Protein AF-A0A399NDK7-F1 (afdb_monomer_lite)

pLDDT: mean 74.33, std 24.22, range [32.69, 98.38]

Structure (mmCIF, N/CA/C/O backbone):
data_AF-A0A399NDK7-F1
#
_entry.id   AF-A0A399NDK7-F1
#
loop_
_atom_site.group_PDB
_atom_site.id
_atom_site.type_symbol
_atom_site.label_atom_id
_atom_site.label_alt_id
_atom_site.label_comp_id
_atom_site.label_asym_id
_atom_site.label_entity_id
_atom_site.label_seq_id
_atom_site.pdbx_PDB_ins_code
_atom_site.Cartn_x
_atom_site.Cartn_y
_atom_site.Cartn_z
_atom_site.occupancy
_atom_site.B_iso_or_equiv
_atom_site.auth_seq_id
_atom_site.auth_comp_id
_atom_site.auth_asym_id
_atom_site.auth_atom_id
_atom_site.pdbx_PDB_model_num
ATOM 1 N N . VAL A 1 1 ? 49.030 -14.502 28.021 1.00 44.12 1 VAL A N 1
ATOM 2 C CA . VAL A 1 1 ? 48.985 -13.127 28.558 1.00 44.12 1 VAL A CA 1
ATOM 3 C C . VAL A 1 1 ? 47.645 -12.593 28.114 1.00 44.12 1 VAL A C 1
ATOM 5 O O . VAL A 1 1 ? 47.416 -12.517 26.916 1.00 44.12 1 VAL A O 1
ATOM 8 N N . ASP A 1 2 ? 46.724 -12.491 29.061 1.00 47.41 2 ASP A N 1
ATOM 9 C CA . ASP A 1 2 ? 45.281 -12.378 28.855 1.00 47.41 2 ASP A CA 1
ATOM 10 C C . ASP A 1 2 ? 44.852 -11.043 29.474 1.00 47.41 2 ASP A C 1
ATOM 12 O O . ASP A 1 2 ? 44.684 -10.932 30.687 1.00 47.41 2 ASP A O 1
ATOM 16 N N . GLU A 1 3 ? 44.850 -9.988 28.657 1.00 53.12 3 GLU A N 1
ATOM 17 C CA . GLU A 1 3 ? 44.652 -8.599 29.102 1.00 53.12 3 GLU A CA 1
ATOM 18 C C . GLU A 1 3 ? 43.190 -8.127 28.967 1.00 53.12 3 GLU A C 1
ATOM 20 O O . GLU A 1 3 ? 42.879 -6.979 29.269 1.00 53.12 3 GLU A O 1
ATOM 25 N N . GLY A 1 4 ? 42.261 -9.006 28.566 1.00 46.03 4 GLY A N 1
ATOM 26 C CA . GLY A 1 4 ? 40.847 -8.653 28.367 1.00 46.03 4 GLY A CA 1
ATOM 27 C C . GLY A 1 4 ? 39.961 -8.768 29.614 1.00 46.03 4 GLY A C 1
ATOM 28 O O . GLY A 1 4 ? 38.922 -8.117 29.697 1.00 46.03 4 GLY A O 1
ATOM 29 N N . ALA A 1 5 ? 40.356 -9.566 30.612 1.00 49.75 5 ALA A N 1
ATOM 30 C CA . ALA A 1 5 ? 39.497 -9.891 31.757 1.00 49.75 5 ALA A CA 1
ATOM 31 C C . ALA A 1 5 ? 39.529 -8.856 32.904 1.00 49.75 5 ALA A C 1
ATOM 33 O O . ALA A 1 5 ? 38.689 -8.906 33.802 1.00 49.75 5 ALA A O 1
ATOM 34 N N . ALA A 1 6 ? 40.465 -7.901 32.888 1.00 51.88 6 ALA A N 1
ATOM 35 C CA . ALA A 1 6 ? 40.643 -6.941 33.982 1.00 51.88 6 ALA A CA 1
ATOM 36 C C . ALA A 1 6 ? 39.716 -5.709 33.902 1.00 51.88 6 ALA A C 1
ATOM 38 O O . ALA A 1 6 ? 39.490 -5.058 34.920 1.00 51.88 6 ALA A O 1
ATOM 39 N N . LEU A 1 7 ? 39.137 -5.402 32.733 1.00 48.31 7 LEU A N 1
ATOM 40 C CA . LEU A 1 7 ? 38.315 -4.195 32.540 1.00 48.31 7 LEU A CA 1
ATOM 41 C C . LEU A 1 7 ? 36.834 -4.362 32.929 1.00 48.31 7 LEU A C 1
ATOM 43 O O . LEU A 1 7 ? 36.144 -3.367 33.116 1.00 48.31 7 LEU A O 1
ATOM 47 N N . LEU A 1 8 ? 36.342 -5.589 33.134 1.00 50.22 8 LEU A N 1
ATOM 48 C CA . LEU A 1 8 ? 34.935 -5.844 33.499 1.00 50.22 8 LEU A CA 1
ATOM 49 C C . LEU A 1 8 ? 34.675 -5.911 35.017 1.00 50.22 8 LEU A C 1
ATOM 51 O O . LEU A 1 8 ? 33.529 -6.063 35.444 1.00 50.22 8 LEU A O 1
ATOM 55 N N . ALA A 1 9 ? 35.712 -5.793 35.853 1.00 52.41 9 ALA A N 1
ATOM 56 C CA . ALA A 1 9 ? 35.578 -5.861 37.311 1.00 52.41 9 ALA A CA 1
ATOM 57 C C . ALA A 1 9 ? 35.414 -4.486 37.992 1.00 52.41 9 ALA A C 1
ATOM 59 O O . ALA A 1 9 ? 35.037 -4.436 39.162 1.00 52.41 9 ALA A O 1
ATOM 60 N N . SER A 1 10 ? 35.658 -3.372 37.291 1.00 52.16 10 SER A N 1
ATOM 61 C CA . SER A 1 10 ? 35.678 -2.028 37.893 1.00 52.16 10 SER A CA 1
ATOM 62 C C . SER A 1 10 ? 34.360 -1.246 37.826 1.00 52.16 10 SER A C 1
ATOM 64 O O . SER A 1 10 ? 34.239 -0.241 38.519 1.00 52.16 10 SER A O 1
ATOM 66 N N . GLU A 1 11 ? 33.353 -1.689 37.067 1.00 51.34 11 GLU A N 1
ATOM 67 C CA . GLU A 1 11 ? 32.103 -0.918 36.879 1.00 51.34 11 GLU A CA 1
ATOM 68 C C . GLU A 1 11 ? 30.920 -1.358 37.762 1.00 51.34 11 GLU A C 1
ATOM 70 O O . GLU A 1 11 ? 29.868 -0.723 37.759 1.00 51.34 11 GLU A O 1
ATOM 75 N N . ARG A 1 12 ? 31.066 -2.411 38.578 1.00 50.38 12 ARG A N 1
ATOM 76 C CA . ARG A 1 12 ? 29.956 -2.932 39.401 1.00 50.38 12 ARG A CA 1
ATOM 77 C C . ARG A 1 12 ? 29.638 -2.235 40.738 1.00 50.38 12 ARG A C 1
ATOM 79 O O . ARG A 1 12 ? 28.510 -2.425 41.181 1.00 50.38 12 ARG A O 1
ATOM 86 N N . PRO A 1 13 ? 30.489 -1.422 41.399 1.00 51.28 13 PRO A N 1
ATOM 87 C CA . PRO A 1 13 ? 30.123 -0.904 42.723 1.00 51.28 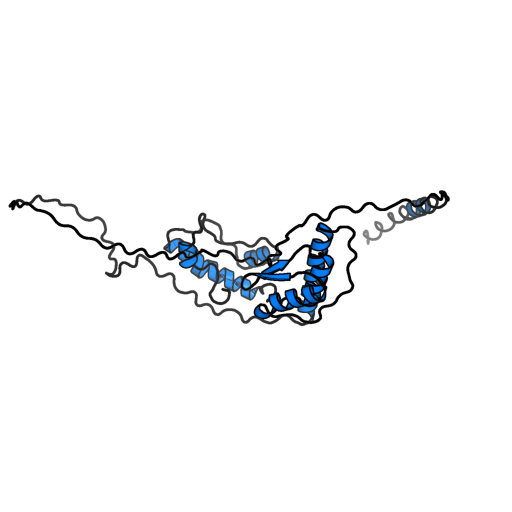13 PRO A CA 1
ATOM 88 C C . PRO A 1 13 ? 29.288 0.393 42.709 1.00 51.28 13 PRO A C 1
ATOM 90 O O . PRO A 1 13 ? 28.832 0.819 43.767 1.00 51.28 13 PRO A O 1
ATOM 93 N N . ALA A 1 14 ? 29.051 1.030 41.554 1.00 50.88 14 ALA A N 1
ATOM 94 C CA . ALA A 1 14 ? 28.327 2.310 41.491 1.00 50.88 14 ALA A CA 1
ATOM 95 C C . ALA A 1 14 ? 26.793 2.178 41.362 1.00 50.88 14 ALA A C 1
ATOM 97 O O . ALA A 1 14 ? 26.067 3.107 41.715 1.00 50.88 14 ALA A O 1
ATOM 98 N N . ALA A 1 15 ? 26.280 1.035 40.894 1.00 51.59 15 ALA A N 1
ATOM 99 C CA . ALA A 1 15 ? 24.845 0.851 40.646 1.00 51.59 15 ALA A CA 1
ATOM 100 C C . ALA A 1 15 ? 24.030 0.544 41.921 1.00 51.59 15 ALA A C 1
ATOM 102 O O . ALA A 1 15 ? 22.859 0.917 42.012 1.00 51.59 15 ALA A O 1
ATOM 103 N N . ASP A 1 16 ? 24.647 -0.068 42.936 1.00 49.94 16 ASP A N 1
ATOM 104 C CA . ASP A 1 16 ? 23.940 -0.477 44.158 1.00 49.94 16 ASP A CA 1
ATOM 105 C C . ASP A 1 16 ? 23.712 0.684 45.145 1.00 49.94 16 ASP A C 1
ATOM 107 O O . ASP A 1 16 ? 22.723 0.691 45.881 1.00 49.94 16 ASP A O 1
ATOM 111 N N . ALA A 1 17 ? 24.546 1.731 45.108 1.00 53.19 17 ALA A N 1
ATOM 112 C CA . ALA A 1 17 ? 24.371 2.918 45.952 1.00 53.19 17 ALA A CA 1
ATOM 113 C C . ALA A 1 17 ? 23.196 3.812 45.500 1.00 53.19 17 ALA A C 1
ATOM 115 O O . ALA A 1 17 ? 22.539 4.438 46.332 1.00 53.19 17 ALA A O 1
ATOM 116 N N . ALA A 1 18 ? 22.879 3.839 44.200 1.00 49.59 18 ALA A N 1
ATOM 117 C CA . ALA A 1 18 ? 21.768 4.629 43.664 1.00 49.59 18 ALA A CA 1
ATOM 118 C C . ALA A 1 18 ? 20.391 4.013 43.982 1.00 49.59 18 ALA A C 1
ATOM 120 O O . ALA A 1 18 ? 19.410 4.736 44.161 1.00 49.59 18 ALA A O 1
ATOM 121 N N . ARG A 1 19 ? 20.313 2.681 44.116 1.00 51.72 19 ARG A N 1
ATOM 122 C CA . ARG A 1 19 ? 19.057 1.963 44.396 1.00 51.72 19 ARG A CA 1
ATOM 123 C C . ARG A 1 19 ? 18.624 2.061 45.862 1.00 51.72 19 ARG A C 1
ATOM 125 O O . ARG A 1 19 ? 17.429 2.067 46.141 1.00 51.72 19 ARG A O 1
ATOM 132 N N . ALA A 1 20 ? 19.575 2.204 46.787 1.00 49.81 20 ALA A N 1
ATOM 133 C CA . ALA A 1 20 ? 19.289 2.374 48.213 1.00 49.81 20 ALA A CA 1
ATOM 134 C C . ALA A 1 20 ? 18.728 3.769 48.562 1.00 49.81 20 ALA A C 1
ATOM 136 O O . ALA A 1 20 ? 17.974 3.898 49.520 1.00 49.81 20 ALA A O 1
ATOM 137 N N . ALA A 1 21 ? 19.027 4.804 47.766 1.00 49.62 21 ALA A N 1
ATOM 138 C CA . ALA A 1 21 ? 18.561 6.171 48.020 1.00 49.62 21 ALA A CA 1
ATOM 139 C C . ALA A 1 21 ? 17.113 6.443 47.556 1.00 49.62 21 ALA A C 1
ATOM 141 O O . ALA A 1 21 ? 16.483 7.379 48.041 1.00 49.62 21 ALA A O 1
ATOM 142 N N . GLN A 1 22 ? 16.557 5.635 46.6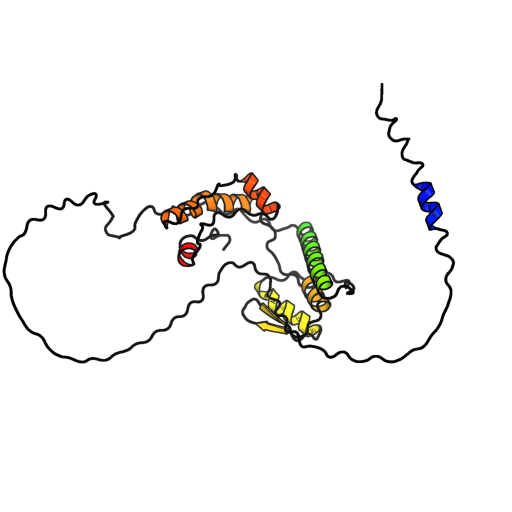44 1.00 49.66 22 GLN A N 1
ATOM 143 C CA . GLN A 1 22 ? 15.183 5.814 46.141 1.00 49.66 22 GLN A CA 1
ATOM 144 C C . GLN A 1 22 ? 14.114 5.090 46.973 1.00 49.66 22 GLN A C 1
ATOM 146 O O . GLN A 1 22 ? 12.939 5.438 46.883 1.00 49.66 22 GLN A O 1
ATOM 151 N N . ALA A 1 23 ? 14.499 4.131 47.821 1.00 45.81 23 ALA A N 1
ATOM 152 C CA . ALA A 1 23 ? 13.555 3.387 48.657 1.00 45.81 23 ALA A CA 1
ATOM 153 C C . ALA A 1 23 ? 13.049 4.178 49.884 1.00 45.81 23 ALA A C 1
ATOM 155 O O . ALA A 1 23 ? 12.021 3.819 50.449 1.00 45.81 23 ALA A O 1
ATOM 156 N N . ASP A 1 24 ? 13.721 5.269 50.271 1.00 43.00 24 ASP A N 1
ATOM 157 C CA . ASP A 1 24 ? 13.424 6.013 51.510 1.00 43.00 24 ASP A CA 1
ATOM 158 C C . ASP A 1 24 ? 12.557 7.277 51.293 1.00 43.00 24 ASP A C 1
ATOM 160 O O . ASP A 1 24 ? 12.140 7.939 52.242 1.00 43.00 24 ASP A O 1
ATOM 164 N N . ALA A 1 25 ? 12.230 7.617 50.039 1.00 42.00 25 ALA A N 1
ATOM 165 C CA . ALA A 1 25 ? 11.434 8.806 49.700 1.00 42.00 25 ALA A CA 1
ATOM 166 C C . ALA A 1 25 ? 9.918 8.540 49.555 1.00 42.00 25 ALA A C 1
ATOM 168 O O . ALA A 1 25 ? 9.146 9.478 49.367 1.00 42.00 25 ALA A O 1
ATOM 169 N N . GLY A 1 26 ? 9.471 7.281 49.646 1.00 41.81 26 GLY A N 1
ATOM 170 C CA . GLY A 1 26 ? 8.077 6.884 49.386 1.00 41.81 26 GLY A CA 1
ATOM 171 C C . GLY A 1 26 ? 7.136 6.877 50.596 1.00 41.81 26 GLY A C 1
ATOM 172 O O . GLY A 1 26 ? 5.954 6.587 50.442 1.00 41.81 26 GLY A O 1
ATOM 173 N N . ALA A 1 27 ? 7.622 7.174 51.803 1.00 47.50 27 ALA A N 1
ATOM 174 C CA . ALA A 1 27 ? 6.854 6.987 53.036 1.00 47.50 27 ALA A CA 1
ATOM 175 C C . ALA A 1 27 ? 6.670 8.292 53.823 1.00 47.50 27 ALA A C 1
ATOM 177 O O . ALA A 1 27 ? 7.142 8.390 54.956 1.00 47.50 27 ALA A O 1
ATOM 178 N N . ARG A 1 28 ? 6.008 9.305 53.235 1.00 49.81 28 ARG A N 1
ATOM 179 C CA . ARG A 1 28 ? 5.380 10.430 53.970 1.00 49.81 28 ARG A CA 1
ATOM 180 C C . ARG A 1 28 ? 4.616 11.400 53.046 1.00 49.81 28 ARG A C 1
ATOM 182 O O . ARG A 1 28 ? 5.133 12.446 52.674 1.00 49.81 28 ARG A O 1
ATOM 189 N N . SER A 1 29 ? 3.347 11.112 52.775 1.00 45.94 29 SER A N 1
ATOM 190 C CA . SER A 1 29 ? 2.320 12.147 52.560 1.00 45.94 29 SER A CA 1
ATOM 191 C C . SER A 1 29 ? 0.936 11.517 52.698 1.00 45.94 29 SER A C 1
ATOM 193 O O . SER A 1 29 ? 0.556 10.630 51.941 1.00 45.94 29 SER A O 1
ATOM 195 N N . GLY A 1 30 ? 0.249 11.918 53.766 1.00 37.75 30 GLY A N 1
ATOM 196 C CA . GLY A 1 30 ? -1.014 11.353 54.211 1.00 37.75 30 GLY A CA 1
ATOM 197 C C . GLY A 1 30 ? -2.256 12.016 53.623 1.00 37.75 30 GLY A C 1
ATOM 198 O O . GLY A 1 30 ? -2.193 12.948 52.824 1.00 37.75 30 GLY A O 1
ATOM 199 N N . ASP A 1 31 ? -3.366 11.468 54.102 1.00 42.19 31 ASP A N 1
ATOM 200 C CA . ASP A 1 31 ? -4.766 11.790 53.868 1.00 42.19 31 ASP A CA 1
ATOM 201 C C . ASP A 1 31 ? -5.127 13.282 53.807 1.00 42.19 31 ASP A C 1
ATOM 203 O O . ASP A 1 31 ? -4.775 14.068 54.687 1.00 42.19 31 ASP A O 1
ATOM 207 N N . ALA A 1 32 ? -5.988 13.616 52.843 1.00 42.50 32 ALA A N 1
ATOM 208 C CA . ALA A 1 32 ? -7.025 14.632 52.999 1.00 42.50 32 ALA A CA 1
ATOM 209 C C . ALA A 1 32 ? -8.223 14.284 52.098 1.00 42.50 32 ALA A C 1
ATOM 211 O O . ALA A 1 32 ? -8.109 14.198 50.876 1.00 42.50 32 ALA A O 1
ATOM 212 N N . ALA A 1 33 ? -9.374 14.062 52.728 1.00 45.75 33 ALA A N 1
ATOM 213 C CA . ALA A 1 33 ? -10.676 13.932 52.091 1.00 45.75 33 ALA A CA 1
ATOM 214 C C . ALA A 1 33 ? -11.212 15.312 51.680 1.00 45.75 33 ALA A C 1
ATOM 216 O O . ALA A 1 33 ? -11.156 16.205 52.515 1.00 45.75 33 ALA A O 1
ATOM 217 N N . GLU A 1 34 ? -11.824 15.467 50.495 1.00 37.31 34 GLU A N 1
ATOM 218 C CA . GLU A 1 34 ? -12.924 16.433 50.312 1.00 37.31 34 GLU A CA 1
ATOM 219 C C . GLU A 1 34 ? -13.776 16.198 49.038 1.00 37.31 34 GLU A C 1
ATOM 221 O O . GLU A 1 34 ? -13.275 16.153 47.920 1.00 37.31 34 GLU A O 1
ATOM 226 N N . ALA A 1 35 ? -15.085 16.066 49.281 1.00 37.41 35 ALA A N 1
ATOM 227 C CA . ALA A 1 35 ? -16.275 16.491 48.527 1.00 37.41 35 ALA A CA 1
ATOM 228 C C . ALA A 1 35 ? -16.453 16.255 47.004 1.00 37.41 35 ALA A C 1
ATOM 230 O O . ALA A 1 35 ? -15.749 16.763 46.136 1.00 37.41 35 ALA A O 1
ATOM 231 N N . ALA A 1 36 ? -17.591 15.619 46.703 1.00 46.41 36 ALA A N 1
ATOM 232 C CA . ALA A 1 36 ? -18.247 15.542 45.402 1.00 46.41 36 ALA A CA 1
ATOM 233 C C . ALA A 1 36 ? -18.986 16.845 45.017 1.00 46.41 36 ALA A C 1
ATOM 235 O O . ALA A 1 36 ? -19.716 17.403 45.836 1.00 46.41 36 ALA A O 1
ATOM 236 N N . ALA A 1 37 ? -18.888 17.263 43.744 1.00 42.16 37 ALA A N 1
ATOM 237 C CA . ALA A 1 37 ? -19.788 18.222 43.078 1.00 42.16 37 ALA A CA 1
ATOM 238 C C . ALA A 1 37 ? -19.708 18.089 41.525 1.00 42.16 37 ALA A C 1
ATOM 240 O O . ALA A 1 37 ? -18.801 17.427 41.023 1.00 42.16 37 ALA A O 1
ATOM 241 N N . PRO A 1 38 ? -20.672 18.630 40.744 1.00 51.09 38 PRO A N 1
ATOM 242 C CA . PRO A 1 38 ? -21.304 17.915 39.629 1.00 51.09 38 PRO A CA 1
ATOM 243 C C . PRO A 1 38 ? -20.674 18.108 38.238 1.00 51.09 38 PRO A C 1
ATOM 245 O O . PRO A 1 38 ? -20.102 19.144 37.900 1.00 51.09 38 PRO A O 1
ATOM 248 N N . ARG A 1 39 ? -20.891 17.095 37.389 1.00 47.69 39 ARG A N 1
ATOM 249 C CA . ARG A 1 39 ? -20.516 17.040 35.968 1.00 47.69 39 ARG A CA 1
ATOM 250 C C . ARG A 1 39 ? -21.351 18.014 35.124 1.00 47.69 39 ARG A C 1
ATOM 252 O O . ARG A 1 39 ? -22.578 17.954 35.141 1.00 47.69 39 ARG A O 1
ATOM 259 N N . ARG A 1 40 ? -20.682 18.856 34.327 1.00 48.12 40 ARG A N 1
ATOM 260 C CA . ARG A 1 40 ? -21.282 19.595 33.199 1.00 48.12 40 ARG A CA 1
ATOM 261 C C . ARG A 1 40 ? -21.148 18.773 31.907 1.00 48.12 40 ARG A C 1
ATOM 263 O O . ARG A 1 40 ? -20.065 18.236 31.673 1.00 48.12 40 ARG A O 1
ATOM 270 N N . PRO A 1 41 ? -22.179 18.704 31.047 1.00 47.78 41 PRO A N 1
ATOM 271 C CA . PRO A 1 41 ? -22.058 18.071 29.740 1.00 47.78 41 PRO A CA 1
ATOM 272 C C . PRO A 1 41 ? -21.300 19.002 28.785 1.00 47.78 41 PRO A C 1
ATOM 274 O O . PRO A 1 41 ? -21.699 20.148 28.573 1.00 47.78 41 PRO A O 1
ATOM 277 N N . ARG A 1 42 ? -20.192 18.520 28.214 1.00 50.66 42 ARG A N 1
ATOM 278 C CA . ARG A 1 42 ? -19.568 19.154 27.047 1.00 50.66 42 ARG A CA 1
ATOM 279 C C . ARG A 1 42 ? -20.352 18.740 25.806 1.00 50.66 42 ARG A C 1
ATOM 281 O O . ARG A 1 42 ? -20.627 17.560 25.606 1.00 50.66 42 ARG A O 1
ATOM 288 N N . ALA A 1 43 ? -20.744 19.737 25.022 1.00 44.19 43 ALA A N 1
ATOM 289 C CA . ALA A 1 43 ? -21.428 19.571 23.753 1.00 44.19 43 ALA A CA 1
ATOM 290 C C . ALA A 1 43 ? -20.579 18.715 22.800 1.00 44.19 43 ALA A C 1
ATOM 292 O O . ALA A 1 43 ? -19.396 18.993 22.605 1.00 44.19 43 ALA A O 1
ATOM 293 N N . ARG A 1 44 ? -21.199 17.678 22.227 1.00 40.75 44 ARG A N 1
ATOM 294 C CA . ARG A 1 44 ? -20.655 16.902 21.110 1.00 40.75 44 ARG A CA 1
ATOM 295 C C . ARG A 1 44 ? -20.637 17.802 19.875 1.00 40.75 44 ARG A C 1
ATOM 297 O O . ARG A 1 44 ? -21.695 18.192 19.387 1.00 40.75 44 ARG A O 1
ATOM 304 N N . GLY A 1 45 ? -19.441 18.172 19.427 1.00 39.75 45 GLY A N 1
ATOM 305 C CA . GLY A 1 45 ? -19.233 18.693 18.081 1.00 39.75 45 GLY A CA 1
ATOM 306 C C . GLY A 1 45 ? -19.295 17.523 17.107 1.00 39.75 45 GLY A C 1
ATOM 307 O O . GLY A 1 45 ? -18.611 16.530 17.322 1.00 39.75 45 GLY A O 1
ATOM 308 N N . ILE A 1 46 ? -20.150 17.641 16.095 1.00 40.81 46 ILE A N 1
ATOM 309 C CA . ILE A 1 46 ? -20.275 16.684 14.994 1.00 40.81 46 ILE A CA 1
ATOM 310 C C . ILE A 1 46 ? -18.975 16.751 14.193 1.00 40.81 46 ILE A C 1
ATOM 312 O O . ILE A 1 46 ? -18.642 17.818 13.668 1.00 40.81 46 ILE A O 1
ATOM 316 N N . LEU A 1 47 ? -18.240 15.643 14.117 1.00 41.31 47 LEU A N 1
ATOM 317 C CA . LEU A 1 47 ? -17.004 15.549 13.344 1.00 41.31 47 LEU A CA 1
ATOM 318 C C . LEU A 1 47 ? -17.177 14.408 12.340 1.00 41.31 47 LEU A C 1
ATOM 320 O O . LEU A 1 47 ? -17.100 13.227 12.666 1.00 41.31 47 LEU A O 1
ATOM 324 N N . VAL A 1 48 ? -17.487 14.784 11.099 1.00 38.81 48 VAL A N 1
ATOM 325 C CA . VAL A 1 48 ? -17.595 13.852 9.974 1.00 38.81 48 VAL A CA 1
ATOM 326 C C . VAL A 1 48 ? -16.177 13.431 9.592 1.00 38.81 48 VAL A C 1
ATOM 328 O O . VAL A 1 48 ? -15.446 14.210 8.983 1.00 38.81 48 VAL A O 1
ATOM 331 N N . MET A 1 49 ? -15.785 12.217 9.974 1.00 47.12 49 MET A N 1
ATOM 332 C CA . MET A 1 49 ? -14.530 11.591 9.556 1.00 47.12 49 MET A CA 1
ATOM 333 C C . MET A 1 49 ? -14.813 10.645 8.390 1.00 47.12 49 MET A C 1
ATOM 335 O O . MET A 1 49 ? -15.472 9.616 8.540 1.00 47.12 49 MET A O 1
ATOM 339 N N . VAL A 1 50 ? -14.312 11.009 7.211 1.00 39.81 50 VAL A N 1
ATOM 340 C CA . VAL A 1 50 ? -14.233 10.109 6.058 1.00 39.81 50 VAL A CA 1
ATOM 341 C C . VAL A 1 50 ? -12.957 9.293 6.233 1.00 39.81 50 VAL A C 1
ATOM 343 O O . VAL A 1 50 ? -11.863 9.806 6.007 1.00 39.81 50 VAL A O 1
ATOM 346 N N . VAL A 1 51 ? -13.084 8.041 6.673 1.00 49.56 51 VAL A N 1
ATOM 347 C CA . VAL A 1 51 ? -11.964 7.093 6.671 1.00 49.56 51 VAL A CA 1
ATOM 348 C C . VAL A 1 51 ? -11.903 6.501 5.270 1.00 49.56 51 VAL A C 1
ATOM 350 O O . VAL A 1 51 ? -12.583 5.528 4.955 1.00 49.56 51 VAL A O 1
ATOM 353 N N . ALA A 1 52 ? -11.134 7.148 4.398 1.00 39.62 52 ALA A N 1
ATOM 354 C CA . ALA A 1 52 ? -10.721 6.515 3.159 1.00 39.62 52 ALA A CA 1
ATOM 355 C C . ALA A 1 52 ? -9.812 5.337 3.531 1.00 39.62 52 ALA A C 1
ATOM 357 O O . ALA A 1 52 ? -8.856 5.518 4.290 1.00 39.62 52 ALA A O 1
ATOM 358 N N . GLY A 1 53 ? -10.108 4.140 3.014 1.00 33.47 53 GLY A N 1
ATOM 359 C CA . GLY A 1 53 ? -9.107 3.081 2.960 1.00 33.47 53 GLY A CA 1
ATOM 360 C C . GLY A 1 53 ? -7.859 3.681 2.327 1.00 33.47 53 GLY A C 1
ATOM 361 O O . GLY A 1 53 ? -7.956 4.329 1.281 1.00 33.47 53 GLY A O 1
ATOM 362 N N . LEU A 1 54 ? -6.724 3.583 3.017 1.00 34.97 54 LEU A N 1
ATOM 363 C CA . LEU A 1 54 ? -5.462 4.162 2.576 1.00 34.97 54 LEU A CA 1
ATOM 364 C C . LEU A 1 54 ? -4.938 3.310 1.421 1.00 34.97 54 LEU A C 1
ATOM 366 O O . LEU A 1 54 ? -4.041 2.488 1.557 1.00 34.97 54 LEU A O 1
ATOM 370 N N . VAL A 1 55 ? -5.575 3.489 0.275 1.00 35.19 55 VAL A N 1
ATOM 371 C CA . VAL A 1 55 ? -5.157 2.933 -0.987 1.00 35.19 55 VAL A CA 1
ATOM 372 C C . VAL A 1 55 ? -4.177 3.937 -1.573 1.00 35.19 55 VAL A C 1
ATOM 374 O O . VAL A 1 55 ? -4.547 5.046 -1.966 1.00 35.19 55 VAL A O 1
ATOM 377 N N . VAL A 1 56 ? -2.902 3.556 -1.630 1.00 40.47 56 VAL A N 1
ATOM 378 C CA . VAL A 1 56 ? -1.934 4.217 -2.506 1.00 40.47 56 VAL A CA 1
ATOM 379 C C . VAL A 1 56 ? -2.325 3.861 -3.943 1.00 40.47 56 VAL A C 1
ATOM 381 O O . VAL A 1 56 ? -1.773 2.947 -4.544 1.00 40.47 56 VAL A O 1
ATOM 384 N N . LEU A 1 57 ? -3.320 4.562 -4.487 1.00 34.34 57 LEU A N 1
ATOM 385 C CA . LEU A 1 57 ? -3.634 4.554 -5.911 1.00 34.34 57 LEU A CA 1
ATOM 386 C C . LEU A 1 57 ? -3.211 5.895 -6.495 1.00 34.34 57 LEU A C 1
ATOM 388 O O . LEU A 1 57 ? -3.845 6.935 -6.309 1.00 34.34 57 LEU A O 1
ATOM 392 N N . ALA A 1 58 ? -2.103 5.849 -7.225 1.00 41.12 58 ALA A N 1
ATOM 393 C CA . ALA A 1 58 ? -1.789 6.851 -8.215 1.00 41.12 58 ALA A CA 1
ATOM 394 C C . ALA A 1 58 ? -2.922 6.902 -9.257 1.00 41.12 58 ALA A C 1
ATOM 396 O O . ALA A 1 58 ? -3.207 5.908 -9.913 1.00 41.12 58 ALA A O 1
ATOM 397 N N . GLY A 1 59 ? -3.518 8.085 -9.420 1.00 39.81 59 GLY A N 1
ATOM 398 C CA . GLY A 1 59 ? -4.161 8.533 -10.655 1.00 39.81 59 GLY A CA 1
ATOM 399 C C . GLY A 1 59 ? -5.517 7.918 -11.010 1.00 39.81 59 GLY A C 1
ATOM 400 O O . GLY A 1 59 ? -5.594 6.860 -11.620 1.00 39.81 59 GLY A O 1
ATOM 401 N N . LEU A 1 60 ? -6.586 8.696 -10.820 1.00 39.28 60 LEU A N 1
ATOM 402 C CA . LEU A 1 60 ? -7.797 8.567 -11.632 1.00 39.28 60 LEU A CA 1
ATOM 403 C C . LEU A 1 60 ? -8.123 9.906 -12.296 1.00 39.28 60 LEU A C 1
ATOM 405 O O . LEU A 1 60 ? -8.533 10.874 -11.655 1.00 39.28 60 LEU A O 1
ATOM 409 N N . GLY A 1 61 ? -7.921 9.937 -13.615 1.00 34.91 61 GLY A N 1
ATOM 410 C CA . GLY A 1 61 ? -8.483 10.940 -14.505 1.00 34.91 61 GLY A CA 1
ATOM 411 C C . GLY A 1 61 ? -9.988 10.726 -14.638 1.00 34.91 61 GLY A C 1
ATOM 412 O O . GLY A 1 61 ? -10.459 9.612 -14.858 1.00 34.91 61 GLY A O 1
ATOM 413 N N . THR A 1 62 ? -10.750 11.805 -14.509 1.00 46.25 62 THR A N 1
ATOM 414 C CA . THR A 1 62 ? -12.185 11.802 -14.785 1.00 46.25 62 THR A CA 1
ATOM 415 C C . THR A 1 62 ? -12.413 12.016 -16.279 1.00 46.25 62 THR A C 1
ATOM 417 O O . THR A 1 62 ? -12.007 13.023 -16.858 1.00 46.25 62 THR A O 1
ATOM 420 N N . ALA A 1 63 ? -13.076 11.053 -16.917 1.00 45.81 63 ALA A N 1
ATOM 421 C CA . ALA A 1 63 ? -13.657 11.229 -18.236 1.00 45.81 63 ALA A CA 1
ATOM 422 C C . ALA A 1 63 ? -14.979 11.998 -18.099 1.00 45.81 63 ALA A C 1
ATOM 424 O O . ALA A 1 63 ? -15.899 11.544 -17.420 1.00 45.81 63 ALA A O 1
ATOM 425 N N . ALA A 1 64 ? -15.091 13.139 -18.778 1.00 42.16 64 ALA A N 1
ATOM 426 C CA . ALA A 1 64 ? -16.367 13.793 -19.037 1.00 42.16 64 ALA A CA 1
ATOM 427 C C . ALA A 1 64 ? -16.586 13.853 -20.551 1.00 42.16 64 ALA A C 1
ATOM 429 O O . ALA A 1 64 ? -15.964 14.640 -21.263 1.00 42.16 64 ALA A O 1
ATOM 430 N N . ALA A 1 65 ? -17.481 12.995 -21.038 1.00 44.94 65 ALA A N 1
ATOM 431 C CA . ALA A 1 65 ? -18.080 13.125 -22.353 1.00 44.94 65 ALA A CA 1
ATOM 432 C C . ALA A 1 65 ? -19.228 14.139 -22.266 1.00 44.94 65 ALA A C 1
ATOM 434 O O . ALA A 1 65 ? -20.192 13.926 -21.532 1.00 44.94 65 ALA A O 1
ATOM 435 N N . VAL A 1 66 ? -19.151 15.214 -23.047 1.00 48.28 66 VAL A N 1
ATOM 436 C CA . VAL A 1 66 ? -20.318 16.025 -23.408 1.00 48.28 66 VAL A CA 1
ATOM 437 C C . VAL A 1 66 ? -20.336 16.191 -24.919 1.00 48.28 66 VAL A C 1
ATOM 439 O O . VAL A 1 66 ? -19.476 16.834 -25.514 1.00 48.28 66 VAL A O 1
ATOM 442 N N . GLY A 1 67 ? -21.319 15.552 -25.546 1.00 39.34 67 GLY A N 1
ATOM 443 C CA . GLY A 1 67 ? -21.735 15.892 -26.893 1.00 39.34 67 GLY A CA 1
ATOM 444 C C . GLY A 1 67 ? -22.655 17.107 -26.848 1.00 39.34 67 GLY A C 1
ATOM 445 O O . GLY A 1 67 ? -23.568 17.164 -26.026 1.00 39.34 67 GLY A O 1
ATOM 446 N N . SER A 1 68 ? -22.467 18.042 -27.773 1.00 44.00 68 SER A N 1
ATOM 447 C CA . SER A 1 68 ? -23.556 18.896 -28.236 1.00 44.00 68 SER A CA 1
ATOM 448 C C . SER A 1 68 ? -23.514 18.980 -29.756 1.00 44.00 68 SER A C 1
ATOM 450 O O . SER A 1 68 ? -22.571 19.499 -30.349 1.00 44.00 68 SER A O 1
ATOM 452 N N . LEU A 1 69 ? -24.559 18.424 -30.362 1.00 49.88 69 LEU A N 1
ATOM 453 C CA . LEU A 1 69 ? -24.983 18.721 -31.719 1.00 49.88 69 LEU A CA 1
ATOM 454 C C . LEU A 1 69 ? -25.398 20.192 -31.760 1.00 49.88 69 LEU A C 1
ATOM 456 O O . LEU A 1 69 ? -26.167 20.616 -30.900 1.00 49.88 69 LEU A O 1
ATOM 460 N N . ASP A 1 70 ? -24.969 20.929 -32.780 1.00 41.47 70 ASP A N 1
ATOM 461 C CA . ASP A 1 70 ? -25.790 22.023 -33.282 1.00 41.47 70 ASP A CA 1
ATOM 462 C C . ASP A 1 70 ? -25.788 22.016 -34.810 1.00 41.47 70 ASP A C 1
ATOM 464 O O . ASP A 1 70 ? -24.766 21.819 -35.473 1.00 41.47 70 ASP A O 1
ATOM 468 N N . ALA A 1 71 ? -26.993 22.144 -35.342 1.00 43.41 71 ALA A N 1
ATOM 469 C CA . ALA A 1 71 ? -27.358 22.058 -36.737 1.00 43.41 71 ALA A CA 1
ATOM 470 C C . ALA A 1 71 ? -27.980 23.398 -37.118 1.00 43.41 71 ALA A C 1
ATOM 472 O O . ALA A 1 71 ? -28.886 23.861 -36.434 1.00 43.41 71 ALA A O 1
ATOM 473 N N . GLY A 1 72 ? -27.583 23.994 -38.243 1.00 32.69 72 GLY A N 1
ATOM 474 C CA . GLY A 1 72 ? -28.354 25.121 -38.771 1.00 32.69 72 GLY A CA 1
ATOM 475 C C . GLY A 1 72 ? -27.633 26.015 -39.763 1.00 32.69 72 GLY A C 1
ATOM 476 O O . GLY A 1 72 ? -27.048 27.025 -39.406 1.00 32.69 72 GLY A O 1
ATOM 477 N N . SER A 1 73 ? -27.759 25.634 -41.030 1.00 38.75 73 SER A N 1
ATOM 478 C CA . SER A 1 73 ? -27.760 26.457 -42.248 1.00 38.75 73 SER A CA 1
ATOM 479 C C . SER A 1 73 ? -27.960 27.981 -42.113 1.00 38.75 73 SER A C 1
ATOM 481 O O . SER A 1 73 ? -28.904 28.421 -41.461 1.00 38.75 73 SER A O 1
ATOM 483 N N . THR A 1 74 ? -27.259 28.768 -42.945 1.00 35.75 74 THR A N 1
ATOM 484 C CA . THR A 1 74 ? -27.863 29.496 -44.096 1.00 35.75 74 THR A CA 1
ATOM 485 C C . THR A 1 74 ? -26.820 30.201 -44.996 1.00 35.75 74 THR A C 1
ATOM 487 O O . THR A 1 74 ? -26.059 31.052 -44.562 1.00 35.75 74 THR A O 1
ATOM 490 N N . THR A 1 75 ? -26.808 29.777 -46.267 1.00 41.25 75 THR A N 1
ATOM 491 C CA . THR A 1 75 ? -26.687 30.496 -47.566 1.00 41.25 75 THR A CA 1
ATOM 492 C C . THR A 1 75 ? -26.091 31.912 -47.722 1.00 41.25 75 THR A C 1
ATOM 494 O O . THR A 1 75 ? -26.494 32.837 -47.023 1.00 41.25 75 THR A O 1
ATOM 497 N N . SER A 1 76 ? -25.406 32.069 -48.882 1.00 34.53 76 SER A N 1
ATOM 498 C CA . SER A 1 76 ? -25.173 33.267 -49.751 1.00 34.53 76 SER A CA 1
ATOM 499 C C . SER A 1 76 ? -23.711 33.755 -49.734 1.00 34.53 76 SER A C 1
ATOM 501 O O . SER A 1 76 ? -23.182 33.956 -48.654 1.00 34.53 76 SER A O 1
ATOM 503 N N . THR A 1 77 ? -22.944 34.022 -50.802 1.00 40.12 77 THR A N 1
ATOM 504 C CA . THR A 1 77 ? -23.056 34.098 -52.282 1.00 40.12 77 THR A CA 1
ATOM 505 C C . THR A 1 77 ? -21.601 34.288 -52.810 1.00 40.12 77 THR A C 1
ATOM 507 O O . THR A 1 77 ? -20.776 34.802 -52.053 1.00 40.12 77 THR A O 1
ATOM 510 N N . PRO A 1 78 ? -21.236 33.896 -54.053 1.00 61.62 78 PRO A N 1
ATOM 511 C CA . PRO A 1 78 ? -19.863 33.998 -54.587 1.00 61.62 78 PRO A CA 1
ATOM 512 C C . PRO A 1 78 ? -19.532 35.401 -55.149 1.00 61.62 78 PRO A C 1
ATOM 514 O O . PRO A 1 78 ? -20.424 36.245 -55.256 1.00 61.62 78 PRO A O 1
ATOM 517 N N . PRO A 1 79 ? -18.271 35.658 -55.561 1.00 53.03 79 PRO A N 1
ATOM 518 C CA . PRO A 1 79 ? -18.036 35.676 -57.009 1.00 53.03 79 PRO A CA 1
ATOM 519 C C . PRO A 1 79 ? -16.683 35.112 -57.499 1.00 53.03 79 PRO A C 1
ATOM 521 O O . PRO A 1 79 ? -15.675 35.059 -56.803 1.00 53.03 79 PRO A O 1
ATOM 524 N N . THR A 1 80 ? -16.747 34.717 -58.769 1.00 43.44 80 THR A N 1
ATOM 525 C CA . THR A 1 80 ? -15.734 34.422 -59.798 1.00 43.44 80 THR A CA 1
ATOM 526 C C . THR A 1 80 ? -14.457 35.271 -59.811 1.00 43.44 80 THR A C 1
ATOM 528 O O . THR A 1 80 ? -14.551 36.491 -59.715 1.00 43.44 80 THR A O 1
ATOM 531 N N . ALA A 1 81 ? -13.323 34.647 -60.163 1.00 38.56 81 ALA A N 1
ATOM 532 C CA . ALA A 1 81 ? -12.500 35.036 -61.323 1.00 38.56 81 ALA A CA 1
ATOM 533 C C . ALA A 1 81 ? -11.374 34.015 -61.589 1.00 38.56 81 ALA A C 1
ATOM 535 O O . ALA A 1 81 ? -10.598 33.672 -60.700 1.00 38.56 81 ALA A O 1
ATOM 536 N N . GLU A 1 82 ? -11.293 33.561 -62.838 1.00 43.03 82 GLU A N 1
ATOM 537 C CA . GLU A 1 82 ? -10.149 32.863 -63.424 1.00 43.03 82 GLU A CA 1
ATOM 538 C C . GLU A 1 82 ? -8.921 33.786 -63.493 1.00 43.03 82 GLU A C 1
ATOM 540 O O . GLU A 1 82 ? -9.041 34.984 -63.755 1.00 43.03 82 GLU A O 1
ATOM 545 N N . GLY A 1 83 ? -7.729 33.217 -63.310 1.00 36.09 83 GLY A N 1
ATOM 546 C CA . GLY A 1 83 ? -6.457 33.924 -63.434 1.00 36.09 83 GLY A CA 1
ATOM 547 C C . GLY A 1 83 ? -5.330 32.963 -63.794 1.00 36.09 83 GLY A C 1
ATOM 548 O O . GLY A 1 83 ? -4.832 32.218 -62.958 1.00 36.09 83 GLY A O 1
ATOM 549 N N . VAL A 1 84 ? -4.970 32.978 -65.071 1.00 41.09 84 VAL A N 1
ATOM 550 C CA . VAL A 1 84 ? -3.898 32.221 -65.721 1.00 41.09 84 VAL A CA 1
ATOM 551 C C . VAL A 1 84 ? -2.517 32.678 -65.232 1.00 41.09 84 VAL A C 1
ATOM 553 O O . VAL A 1 84 ? -2.241 33.874 -65.221 1.00 41.09 84 VAL A O 1
ATOM 556 N N . GLY A 1 85 ? -1.605 31.726 -65.009 1.00 33.25 85 GLY A N 1
ATOM 557 C CA . GLY A 1 85 ? -0.223 31.876 -65.478 1.00 33.25 85 GLY A CA 1
ATOM 558 C C . GLY A 1 85 ? 0.912 31.946 -64.449 1.00 33.25 85 GLY A C 1
ATOM 559 O O . GLY A 1 85 ? 0.871 32.674 -63.467 1.00 33.25 85 GLY A O 1
ATOM 560 N N . SER A 1 86 ? 1.993 31.270 -64.846 1.00 35.69 86 SER A N 1
ATOM 561 C CA . SER A 1 86 ? 3.402 31.553 -64.545 1.00 35.69 86 SER A CA 1
ATOM 562 C C . SER A 1 86 ? 4.050 30.902 -63.325 1.00 35.69 86 SER A C 1
ATOM 564 O O . SER A 1 86 ? 3.997 31.361 -62.189 1.00 35.69 86 SER A O 1
ATOM 566 N N . ALA A 1 87 ? 4.790 29.850 -63.680 1.00 42.50 87 ALA A N 1
ATOM 567 C CA . ALA A 1 87 ? 6.021 29.376 -63.077 1.00 42.50 87 ALA A CA 1
ATOM 568 C C . ALA A 1 87 ? 6.826 30.456 -62.333 1.00 42.50 87 ALA A C 1
ATOM 570 O O . ALA A 1 87 ? 7.282 31.431 -62.930 1.00 42.50 87 ALA A O 1
ATOM 571 N N . VAL A 1 88 ? 7.117 30.179 -61.063 1.00 41.16 88 VAL A N 1
ATOM 572 C CA . VAL A 1 88 ? 8.344 30.635 -60.413 1.00 41.16 88 VAL A CA 1
ATOM 573 C C . VAL A 1 88 ? 9.016 29.425 -59.784 1.00 41.16 88 VAL A C 1
ATOM 575 O O . VAL A 1 88 ? 8.509 28.778 -58.870 1.00 41.16 88 VAL A O 1
ATOM 578 N N . THR A 1 89 ? 10.180 29.130 -60.339 1.00 43.53 89 THR A N 1
ATOM 579 C CA . THR A 1 89 ? 11.210 28.226 -59.857 1.00 43.53 89 THR A CA 1
ATOM 580 C C . THR A 1 89 ? 11.522 28.524 -58.388 1.00 43.53 89 THR A C 1
ATOM 582 O O . THR A 1 89 ? 12.106 29.556 -58.074 1.00 43.53 89 THR A O 1
ATOM 585 N N . SER A 1 90 ? 11.162 27.616 -57.483 1.00 37.50 90 SER A N 1
ATOM 586 C CA . SER A 1 90 ? 11.771 27.538 -56.153 1.00 37.50 90 SER A CA 1
ATOM 587 C C . SER A 1 90 ? 12.466 26.195 -56.032 1.00 37.50 90 SER A C 1
ATOM 589 O O . SER A 1 90 ? 11.884 25.183 -55.652 1.00 37.50 90 SER A O 1
ATOM 591 N N . THR A 1 91 ? 13.744 26.198 -56.394 1.00 43.72 91 THR A N 1
ATOM 592 C CA . THR A 1 91 ? 14.725 25.217 -55.937 1.00 43.72 91 THR A CA 1
ATOM 593 C C . THR A 1 91 ? 14.849 25.331 -54.419 1.00 43.72 91 THR A C 1
ATOM 595 O O . THR A 1 91 ? 15.699 26.056 -53.909 1.00 43.72 91 THR A O 1
ATOM 598 N N . ALA A 1 92 ? 13.984 24.627 -53.696 1.00 38.75 92 ALA A N 1
ATOM 599 C CA . ALA A 1 92 ? 14.184 24.295 -52.295 1.00 38.75 92 ALA A CA 1
ATOM 600 C C . ALA A 1 92 ? 14.393 22.784 -52.225 1.00 38.75 92 ALA A C 1
ATOM 602 O O . ALA A 1 92 ? 13.443 22.009 -52.194 1.00 38.75 92 ALA A O 1
ATOM 603 N N . THR A 1 93 ? 15.655 22.364 -52.267 1.00 41.59 93 THR A N 1
ATOM 604 C CA . THR A 1 93 ? 16.056 20.995 -51.947 1.00 41.59 93 THR A CA 1
ATOM 605 C C . THR A 1 93 ? 15.528 20.663 -50.547 1.00 41.59 93 THR A C 1
ATOM 607 O O . THR A 1 93 ? 15.977 21.303 -49.589 1.00 41.59 93 THR A O 1
ATOM 610 N N . PRO A 1 94 ? 14.600 19.702 -50.371 1.00 40.75 94 PRO A N 1
ATOM 611 C CA . PRO A 1 94 ? 14.198 19.283 -49.041 1.00 40.75 94 PRO A CA 1
ATOM 612 C C . PRO A 1 94 ? 15.386 18.559 -48.419 1.00 40.75 94 PRO A C 1
ATOM 614 O O . PRO A 1 94 ? 15.797 17.480 -48.850 1.00 40.75 94 PRO A O 1
ATOM 617 N N . ARG A 1 95 ? 15.977 19.202 -47.418 1.00 41.19 95 ARG A N 1
ATOM 618 C CA . ARG A 1 95 ? 16.945 18.600 -46.511 1.00 41.19 95 ARG A CA 1
ATOM 619 C C . ARG A 1 95 ? 16.233 17.440 -45.809 1.00 41.19 95 ARG A C 1
ATOM 621 O O . ARG A 1 95 ? 15.290 17.676 -45.067 1.00 41.19 95 ARG A O 1
ATOM 628 N N . GLY A 1 96 ? 16.677 16.215 -46.082 1.00 41.72 96 GLY A N 1
ATOM 629 C CA . GLY A 1 96 ? 16.334 15.024 -45.306 1.00 41.72 96 GLY A CA 1
ATOM 630 C C . GLY A 1 96 ? 14.849 14.671 -45.302 1.00 41.72 96 GLY A C 1
ATOM 631 O O . GLY A 1 96 ? 14.182 14.821 -44.283 1.00 41.72 96 GLY A O 1
ATOM 632 N N . GLN A 1 97 ? 14.347 14.118 -46.409 1.00 41.38 97 GLN A N 1
ATOM 633 C CA . GLN A 1 97 ? 13.215 13.202 -46.303 1.00 41.38 97 GLN A CA 1
ATOM 634 C C . GLN A 1 97 ? 13.663 12.007 -45.456 1.00 41.38 97 GLN A C 1
ATOM 636 O O . GLN A 1 97 ? 14.331 11.095 -45.941 1.00 41.38 97 GLN A O 1
ATOM 641 N N . ALA A 1 98 ? 13.334 12.043 -44.167 1.00 45.25 98 ALA A N 1
ATOM 642 C CA . ALA A 1 98 ? 13.219 10.833 -43.380 1.00 45.25 98 ALA A CA 1
ATOM 643 C C . ALA A 1 98 ? 12.167 9.968 -44.082 1.00 45.25 98 ALA A C 1
ATOM 645 O O . ALA A 1 98 ? 11.008 10.366 -44.200 1.00 45.25 98 ALA A O 1
ATOM 646 N N . MET A 1 99 ? 12.603 8.830 -44.615 1.00 41.44 99 MET A N 1
ATOM 647 C CA . MET A 1 99 ? 11.750 7.796 -45.194 1.00 41.44 99 MET A CA 1
ATOM 648 C C . MET A 1 99 ? 10.877 7.208 -44.078 1.00 41.44 99 MET A C 1
ATOM 650 O O . MET A 1 99 ? 11.202 6.176 -43.501 1.00 41.44 99 MET A O 1
ATOM 654 N N . GLY A 1 100 ? 9.804 7.909 -43.718 1.00 41.88 100 GLY A N 1
ATOM 655 C CA . GLY A 1 100 ? 8.719 7.357 -42.922 1.00 41.88 100 GLY A CA 1
ATOM 656 C C . GLY A 1 100 ? 7.870 6.458 -43.811 1.00 41.88 100 GLY A C 1
ATOM 657 O O . GLY A 1 100 ? 7.486 6.853 -44.913 1.00 41.88 100 GLY A O 1
ATOM 658 N N . THR A 1 101 ? 7.585 5.246 -43.347 1.00 43.12 101 THR A N 1
ATOM 659 C CA . THR A 1 101 ? 6.511 4.410 -43.888 1.00 43.12 101 THR A CA 1
ATOM 660 C C . THR A 1 101 ? 5.209 5.230 -43.975 1.00 43.12 101 THR A C 1
ATOM 662 O O . THR A 1 101 ? 4.984 6.088 -43.116 1.00 43.12 101 THR A O 1
ATOM 665 N N . PRO A 1 102 ? 4.334 4.988 -44.973 1.00 46.94 102 PRO A N 1
ATOM 666 C CA . PRO A 1 102 ? 3.119 5.786 -45.204 1.00 46.94 102 PRO A CA 1
ATOM 667 C C . PRO A 1 102 ? 2.127 5.868 -44.027 1.00 46.94 102 PRO A C 1
ATOM 669 O O . PRO A 1 102 ? 1.200 6.669 -44.081 1.00 46.94 102 PRO A O 1
ATOM 672 N N . ASP A 1 103 ? 2.329 5.095 -42.959 1.00 54.72 103 ASP A N 1
ATOM 673 C CA . ASP A 1 103 ? 1.422 4.997 -41.810 1.00 54.72 103 ASP A CA 1
ATOM 674 C C . ASP A 1 103 ? 1.676 6.035 -40.702 1.00 54.72 103 ASP A C 1
ATOM 676 O O . ASP A 1 103 ? 1.037 5.987 -39.654 1.00 54.72 103 ASP A O 1
ATOM 680 N N . GLY A 1 104 ? 2.625 6.964 -40.868 1.00 45.28 104 GLY A N 1
ATOM 681 C CA . GLY A 1 104 ? 2.818 8.077 -39.924 1.00 45.28 104 GLY A CA 1
ATOM 682 C C . GLY A 1 104 ? 3.279 7.691 -38.507 1.00 45.28 104 GLY A C 1
ATOM 683 O O . GLY A 1 104 ? 3.433 8.572 -37.661 1.00 45.28 104 GLY A O 1
ATOM 684 N N . ARG A 1 105 ? 3.555 6.409 -38.235 1.00 47.97 105 ARG A N 1
ATOM 685 C CA . ARG A 1 105 ? 4.168 5.944 -36.983 1.00 47.97 105 ARG A CA 1
ATOM 686 C C . ARG A 1 105 ? 5.626 6.397 -36.934 1.00 47.97 105 ARG A C 1
ATOM 688 O O . ARG A 1 105 ? 6.509 5.782 -37.529 1.00 47.97 105 ARG A O 1
ATOM 695 N N . ARG A 1 106 ? 5.876 7.516 -36.254 1.00 50.66 106 ARG A N 1
ATOM 696 C CA . ARG A 1 106 ? 7.231 7.946 -35.904 1.00 50.66 106 ARG A CA 1
ATOM 697 C C . ARG A 1 106 ? 7.850 6.915 -34.959 1.00 50.66 106 ARG A C 1
ATOM 699 O O . ARG A 1 106 ? 7.271 6.640 -33.924 1.00 50.66 106 ARG A O 1
ATOM 706 N N . GLY A 1 107 ? 9.021 6.412 -35.347 1.00 44.62 107 GLY A N 1
ATOM 707 C CA . GLY A 1 107 ? 10.130 6.035 -34.466 1.00 44.62 107 GLY A CA 1
ATOM 708 C C . GLY A 1 107 ? 9.895 4.911 -33.458 1.00 44.62 107 GLY A C 1
ATOM 709 O O . GLY A 1 107 ? 9.255 5.124 -32.447 1.00 44.62 107 GLY A O 1
ATOM 710 N N . SER A 1 108 ? 10.559 3.771 -33.688 1.00 48.62 108 SER A N 1
ATOM 711 C CA . SER A 1 108 ? 10.926 2.787 -32.659 1.00 48.62 108 SER A CA 1
ATOM 712 C C . SER A 1 108 ? 9.766 2.315 -31.778 1.00 48.62 108 SER A C 1
ATOM 714 O O . SER A 1 108 ? 9.569 2.818 -30.677 1.00 48.62 108 SER A O 1
ATOM 716 N N . VAL A 1 109 ? 9.049 1.284 -32.234 1.00 68.62 109 VAL A N 1
ATOM 717 C CA . VAL A 1 109 ? 8.202 0.486 -31.338 1.00 68.62 109 VAL A CA 1
ATOM 718 C C . VAL A 1 109 ? 9.121 -0.040 -30.238 1.00 68.62 109 VAL A C 1
ATOM 720 O O . VAL A 1 109 ? 9.942 -0.918 -30.507 1.00 68.62 109 VAL A O 1
ATOM 723 N N . VAL A 1 110 ? 9.053 0.550 -29.042 1.00 76.50 110 VAL A N 1
ATOM 724 C CA . VAL A 1 110 ? 9.671 -0.041 -27.856 1.00 76.50 110 VAL A CA 1
ATOM 725 C C . VAL A 1 110 ? 9.096 -1.452 -27.768 1.00 76.50 110 VAL A C 1
ATOM 727 O O . VAL A 1 110 ? 7.870 -1.581 -27.767 1.00 76.50 110 VAL A O 1
ATOM 730 N N . PRO A 1 111 ? 9.931 -2.504 -27.825 1.00 80.25 111 PRO A N 1
ATOM 731 C CA . PRO A 1 111 ? 9.427 -3.865 -27.785 1.00 80.25 111 PRO A CA 1
ATOM 732 C C . PRO A 1 111 ? 8.600 -4.078 -26.522 1.00 80.25 111 PRO A C 1
ATOM 734 O O . PRO A 1 111 ? 8.947 -3.552 -25.465 1.00 80.25 111 PRO A O 1
ATOM 737 N N . ASP A 1 112 ? 7.534 -4.866 -26.628 1.00 84.12 112 ASP A N 1
ATOM 738 C CA . ASP A 1 112 ? 6.756 -5.243 -25.455 1.00 84.12 112 ASP A CA 1
ATOM 739 C C . ASP A 1 112 ? 7.659 -5.932 -24.425 1.00 84.12 112 ASP A C 1
ATOM 741 O O . ASP A 1 112 ? 8.569 -6.701 -24.763 1.00 84.12 112 ASP A O 1
ATOM 745 N N . PHE A 1 113 ? 7.395 -5.669 -23.148 1.00 89.38 113 PHE A N 1
ATOM 746 C CA . PHE A 1 113 ? 8.065 -6.377 -22.072 1.00 89.38 113 PHE A CA 1
ATOM 747 C C . PHE A 1 113 ? 7.578 -7.830 -22.027 1.00 89.38 113 PHE A C 1
ATOM 749 O O . PHE A 1 113 ? 6.391 -8.089 -21.838 1.00 89.38 113 PHE A O 1
ATOM 756 N N . THR A 1 114 ? 8.501 -8.771 -22.229 1.00 86.94 114 THR A N 1
ATOM 757 C CA . THR A 1 114 ? 8.200 -10.200 -22.442 1.00 86.94 114 THR A CA 1
ATOM 758 C C . THR A 1 114 ? 8.779 -11.117 -21.369 1.00 86.94 114 THR A C 1
ATOM 760 O O . THR A 1 114 ? 8.698 -12.334 -21.516 1.00 86.94 114 THR A O 1
ATOM 763 N N . ALA A 1 115 ? 9.369 -10.570 -20.302 1.00 88.50 115 ALA A N 1
ATOM 764 C CA . ALA A 1 115 ? 9.799 -11.400 -19.185 1.00 88.50 115 ALA A CA 1
ATOM 765 C C . ALA A 1 115 ? 8.575 -12.013 -18.492 1.00 88.50 115 ALA A C 1
ATOM 767 O O . ALA A 1 115 ? 7.552 -11.347 -18.318 1.00 88.50 115 ALA A O 1
ATO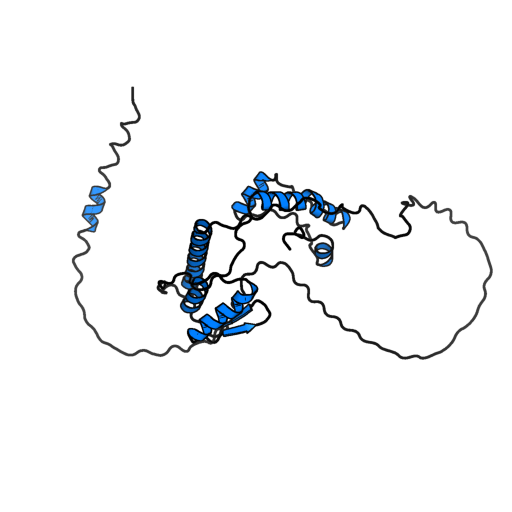M 768 N N . ASP A 1 116 ? 8.694 -13.272 -18.081 1.00 91.06 116 ASP A N 1
ATOM 769 C CA . ASP A 1 116 ? 7.638 -13.944 -17.335 1.00 91.06 116 ASP A CA 1
ATOM 770 C C . ASP A 1 116 ? 7.609 -13.429 -15.887 1.00 91.06 116 ASP A C 1
ATOM 772 O O . ASP A 1 116 ? 8.663 -13.364 -15.241 1.00 91.06 116 ASP A O 1
ATOM 776 N N . PRO A 1 117 ? 6.430 -13.069 -15.347 1.00 91.50 117 PRO A N 1
ATOM 777 C CA . PRO A 1 117 ? 6.328 -12.645 -13.962 1.00 91.50 117 PRO A CA 1
ATOM 778 C C . PRO A 1 117 ? 6.687 -13.805 -13.025 1.00 91.50 117 PRO A C 1
ATOM 780 O O . PRO A 1 117 ? 6.269 -14.946 -13.260 1.00 91.50 117 PRO A O 1
ATOM 783 N N . PRO A 1 118 ? 7.435 -13.543 -11.941 1.00 91.69 118 PRO A N 1
ATOM 784 C CA . PRO A 1 118 ? 7.716 -14.562 -10.944 1.00 91.69 118 PRO A CA 1
ATOM 785 C C . PRO A 1 118 ? 6.415 -15.062 -10.307 1.00 91.69 118 PRO A C 1
ATOM 787 O O . PRO A 1 118 ? 5.476 -14.304 -10.062 1.00 91.69 118 PRO A O 1
ATOM 790 N N . VAL A 1 119 ? 6.368 -16.362 -10.015 1.00 87.31 119 VAL A N 1
ATOM 791 C CA . VAL A 1 119 ? 5.225 -16.971 -9.329 1.00 87.31 119 VAL A CA 1
ATOM 792 C C . VAL A 1 119 ? 5.199 -16.480 -7.887 1.00 87.31 119 VAL A C 1
ATOM 794 O O . VAL A 1 119 ? 6.155 -16.692 -7.139 1.00 87.31 119 VAL A O 1
ATOM 797 N N . ARG A 1 120 ? 4.086 -15.862 -7.482 1.00 81.62 120 ARG A N 1
ATOM 798 C CA . ARG A 1 120 ? 3.902 -15.432 -6.099 1.00 81.62 120 ARG A CA 1
ATOM 799 C C . ARG A 1 120 ? 3.718 -16.646 -5.198 1.00 81.62 120 ARG A C 1
ATOM 801 O O . ARG A 1 120 ? 2.793 -17.438 -5.381 1.00 81.62 120 ARG A O 1
ATOM 808 N N . VAL A 1 121 ? 4.594 -16.770 -4.209 1.00 81.19 121 VAL A N 1
ATOM 809 C CA . VAL A 1 121 ? 4.429 -17.730 -3.119 1.00 81.19 121 VAL A CA 1
ATOM 810 C C . VAL A 1 121 ? 3.584 -17.047 -2.043 1.00 81.19 121 VAL A C 1
ATOM 812 O O . VAL A 1 121 ? 3.942 -15.945 -1.622 1.00 81.19 121 VAL A O 1
ATOM 815 N N . PRO A 1 122 ? 2.446 -17.631 -1.631 1.00 80.62 122 PRO A N 1
ATOM 816 C CA . PRO A 1 122 ? 1.657 -17.065 -0.549 1.00 80.62 122 PRO A CA 1
ATOM 817 C C . PRO A 1 122 ? 2.463 -17.083 0.751 1.00 80.62 122 PRO A C 1
ATOM 819 O O . PRO A 1 122 ? 3.272 -17.987 0.972 1.00 80.62 122 PRO A O 1
ATOM 822 N N . MET A 1 123 ? 2.210 -16.097 1.610 1.00 83.12 123 MET A N 1
ATOM 823 C CA . MET A 1 123 ? 2.767 -16.071 2.960 1.00 83.12 123 MET A CA 1
ATOM 824 C C . MET A 1 123 ? 2.429 -17.357 3.706 1.00 83.12 123 MET A C 1
ATOM 826 O O . MET A 1 123 ? 1.334 -17.910 3.568 1.00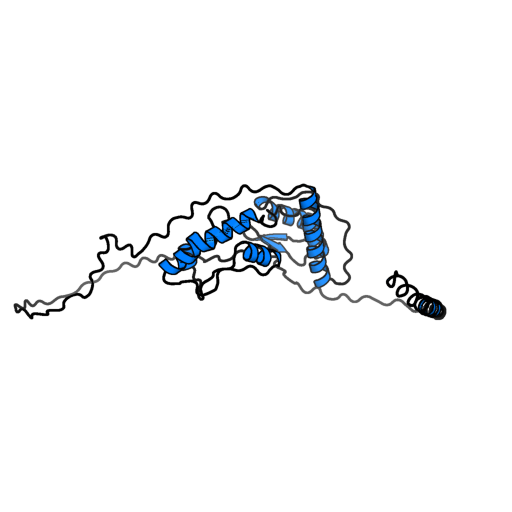 83.12 123 MET A O 1
ATOM 830 N N . THR A 1 124 ? 3.367 -17.809 4.526 1.00 88.44 124 THR A N 1
ATOM 831 C CA . THR A 1 124 ? 3.086 -18.840 5.519 1.00 88.44 124 THR A CA 1
ATOM 832 C C . THR A 1 124 ? 2.129 -18.305 6.586 1.00 88.44 124 THR A C 1
ATOM 834 O O . THR A 1 124 ? 2.046 -17.100 6.822 1.00 88.44 124 THR A O 1
ATOM 837 N N . ASP A 1 125 ? 1.441 -19.204 7.292 1.00 89.38 125 ASP A N 1
ATOM 838 C CA . ASP A 1 125 ? 0.538 -18.818 8.386 1.00 89.38 125 ASP A CA 1
ATOM 839 C C . ASP A 1 125 ? 1.259 -18.019 9.488 1.00 89.38 125 ASP A C 1
ATOM 841 O O . ASP A 1 125 ? 0.670 -17.131 10.101 1.00 89.38 125 ASP A O 1
ATOM 845 N N . ALA A 1 126 ? 2.541 -18.317 9.731 1.00 91.25 126 ALA A N 1
ATOM 846 C CA . ALA A 1 126 ? 3.355 -17.614 10.719 1.00 91.25 126 ALA A CA 1
ATOM 847 C C . ALA A 1 126 ? 3.673 -16.175 10.284 1.00 91.25 126 ALA A C 1
ATOM 849 O O . ALA A 1 126 ? 3.503 -15.253 11.078 1.00 91.25 126 ALA A O 1
ATOM 850 N N . GLU A 1 127 ? 4.074 -15.979 9.025 1.00 89.75 127 GLU A N 1
ATOM 851 C CA . GLU A 1 127 ? 4.319 -14.646 8.457 1.00 89.75 127 GLU A CA 1
ATOM 852 C C . GLU A 1 127 ? 3.030 -13.823 8.404 1.00 89.75 127 GLU A C 1
ATOM 854 O O . GLU A 1 127 ? 3.037 -12.643 8.743 1.00 89.75 127 GLU A O 1
ATOM 859 N N . LEU A 1 128 ? 1.905 -14.450 8.042 1.00 90.44 128 LEU A N 1
ATOM 860 C CA . LEU A 1 128 ? 0.603 -13.791 8.053 1.00 90.44 128 LEU A CA 1
ATOM 861 C C . LEU A 1 128 ? 0.215 -13.343 9.469 1.00 90.44 128 LEU A C 1
ATOM 863 O O . LEU A 1 128 ? -0.271 -12.230 9.645 1.00 90.44 128 LEU A O 1
ATOM 867 N N . ALA A 1 129 ? 0.424 -14.186 10.482 1.00 92.00 129 ALA A N 1
ATOM 868 C CA . ALA A 1 129 ? 0.123 -13.833 11.867 1.00 92.00 129 ALA A CA 1
ATOM 869 C C . ALA A 1 129 ? 0.993 -12.670 12.377 1.00 92.00 129 ALA A C 1
ATOM 871 O O . ALA A 1 129 ? 0.478 -11.771 13.041 1.00 92.00 129 ALA A O 1
ATOM 872 N N . GLU A 1 130 ? 2.289 -12.666 12.051 1.00 92.62 130 GLU A N 1
ATOM 873 C CA . GLU A 1 130 ? 3.204 -11.568 12.387 1.00 92.62 130 GLU A CA 1
ATOM 874 C C . GLU A 1 130 ? 2.785 -10.259 11.708 1.00 92.62 130 GLU A C 1
ATOM 876 O O . GLU A 1 130 ? 2.682 -9.219 12.360 1.00 92.62 130 GLU A O 1
ATOM 881 N N . ASP A 1 131 ? 2.466 -10.313 10.419 1.00 91.62 131 ASP A N 1
ATOM 882 C CA . ASP A 1 131 ? 2.042 -9.144 9.656 1.00 91.62 131 ASP A CA 1
ATOM 883 C C . ASP A 1 131 ? 0.704 -8.569 10.161 1.00 91.62 131 ASP A C 1
ATOM 885 O O . ASP A 1 131 ? 0.570 -7.356 10.343 1.00 91.62 131 ASP A O 1
ATOM 889 N N . LEU A 1 132 ? -0.270 -9.425 10.494 1.00 94.50 132 LEU A N 1
ATOM 890 C CA . LEU A 1 132 ? -1.523 -9.000 11.127 1.00 94.50 132 LEU A CA 1
ATOM 891 C C . LEU A 1 132 ? -1.292 -8.340 12.492 1.00 94.50 132 LEU A C 1
ATOM 893 O O . LEU A 1 132 ? -1.963 -7.356 12.811 1.00 94.50 132 LEU A O 1
ATOM 897 N N . GLN A 1 133 ? -0.332 -8.832 13.279 1.00 95.25 133 GLN A N 1
ATOM 898 C CA . GLN A 1 133 ? 0.030 -8.221 14.557 1.00 95.25 133 GLN A CA 1
ATOM 899 C C . GLN A 1 133 ? 0.634 -6.826 14.359 1.00 95.25 133 GLN A C 1
ATOM 901 O O . GLN A 1 133 ? 0.194 -5.876 15.005 1.00 95.25 133 GLN A O 1
ATOM 906 N N . VAL A 1 134 ? 1.579 -6.672 13.425 1.00 94.19 134 VAL A N 1
ATOM 907 C CA . VAL A 1 134 ? 2.178 -5.368 13.091 1.00 94.19 134 VAL A CA 1
ATOM 908 C C . VAL A 1 134 ? 1.110 -4.380 12.618 1.00 94.19 134 VAL A C 1
ATOM 910 O 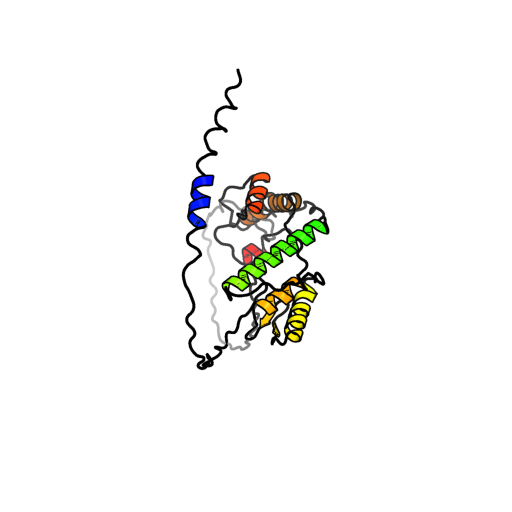O . VAL A 1 134 ? 1.108 -3.218 13.033 1.00 94.19 134 VAL A O 1
ATOM 913 N N . ARG A 1 135 ? 0.163 -4.829 11.786 1.00 94.19 135 ARG A N 1
ATOM 914 C CA . ARG A 1 135 ? -0.966 -4.004 11.332 1.00 94.19 135 ARG A CA 1
ATOM 915 C C . ARG A 1 135 ? -1.885 -3.607 12.490 1.00 94.19 135 ARG A C 1
ATOM 917 O O . ARG A 1 135 ? -2.260 -2.439 12.590 1.00 94.19 135 ARG A O 1
ATOM 924 N N . ALA A 1 136 ? -2.190 -4.531 13.399 1.00 97.00 136 ALA A N 1
ATOM 925 C CA . ALA A 1 136 ? -2.969 -4.244 14.601 1.00 97.00 136 ALA A CA 1
ATOM 926 C C . ALA A 1 136 ? -2.245 -3.291 15.568 1.00 97.00 136 ALA A C 1
ATOM 928 O O . ALA A 1 136 ? -2.905 -2.540 16.280 1.00 97.00 136 ALA A O 1
ATOM 929 N N . ASP A 1 137 ? -0.915 -3.291 15.619 1.00 97.62 137 ASP A N 1
ATOM 930 C CA . ASP A 1 137 ? -0.155 -2.350 16.447 1.00 97.62 137 ASP A CA 1
ATOM 931 C C . ASP A 1 137 ? -0.156 -0.943 15.827 1.00 97.62 137 ASP A C 1
ATOM 933 O O . ASP A 1 137 ? -0.528 0.019 16.498 1.00 97.62 137 ASP A O 1
ATOM 937 N N . ARG A 1 138 ? 0.097 -0.823 14.516 1.00 96.31 138 ARG A N 1
ATOM 938 C CA . ARG A 1 138 ? -0.004 0.459 13.786 1.00 96.31 138 ARG A CA 1
ATOM 939 C C . ARG A 1 138 ? -1.404 1.069 13.860 1.00 96.31 138 ARG A C 1
ATOM 941 O O . ARG A 1 138 ? -1.555 2.277 14.030 1.00 96.31 138 ARG A O 1
ATOM 948 N N . ALA A 1 139 ? -2.443 0.243 13.742 1.00 96.50 139 ALA A N 1
ATOM 949 C CA . ALA A 1 139 ? -3.821 0.702 13.882 1.00 96.50 139 ALA A CA 1
ATOM 950 C C . ALA A 1 139 ? -4.117 1.215 15.297 1.00 96.50 139 ALA A C 1
ATOM 952 O O . ALA A 1 139 ? -4.877 2.170 15.455 1.00 96.50 139 ALA A O 1
ATOM 953 N N . TRP A 1 140 ? -3.499 0.618 16.319 1.00 98.19 140 TRP A N 1
ATOM 954 C CA . TRP A 1 140 ? -3.630 1.088 17.692 1.00 98.19 140 TRP A CA 1
ATOM 955 C C . TRP A 1 140 ? -2.908 2.422 17.919 1.00 98.19 140 TRP A C 1
ATOM 957 O O . TRP A 1 140 ? -3.463 3.304 18.574 1.00 98.19 140 TRP A O 1
ATOM 967 N N . ASP A 1 141 ? -1.732 2.623 17.323 1.00 98.19 141 ASP A N 1
ATOM 968 C CA . ASP A 1 141 ? -1.027 3.909 17.389 1.00 98.19 141 ASP A CA 1
ATOM 969 C C . ASP A 1 141 ? -1.897 5.056 16.837 1.00 98.19 141 ASP A C 1
ATOM 971 O O . ASP A 1 141 ? -2.035 6.096 17.484 1.00 98.19 141 ASP A O 1
ATOM 975 N N . MET A 1 142 ? -2.612 4.832 15.726 1.00 96.50 142 MET A N 1
ATOM 976 C CA . MET A 1 142 ? -3.581 5.802 15.180 1.00 96.50 142 MET A CA 1
ATOM 977 C C . MET A 1 142 ? -4.774 6.080 16.114 1.00 96.50 142 MET A C 1
ATOM 979 O O . MET A 1 142 ? -5.371 7.162 16.063 1.00 96.50 142 MET A O 1
ATOM 983 N N . VAL A 1 143 ? -5.163 5.119 16.961 1.00 98.06 143 VAL A N 1
ATOM 984 C CA . VAL A 1 143 ? -6.177 5.351 18.003 1.00 98.06 143 VAL A CA 1
ATOM 985 C C . VAL A 1 143 ? -5.616 6.276 19.073 1.00 98.06 143 VAL A C 1
ATOM 987 O O . VAL A 1 143 ? -6.294 7.230 19.450 1.00 98.06 143 VAL A O 1
ATOM 990 N N . LEU A 1 144 ? -4.386 6.038 19.532 1.00 98.06 144 LEU A N 1
ATOM 991 C CA . LEU A 1 144 ? -3.744 6.848 20.570 1.00 98.06 144 LEU A CA 1
ATOM 992 C C . LEU A 1 144 ? -3.493 8.294 20.124 1.00 98.06 144 LEU A C 1
ATOM 994 O O . LEU A 1 144 ? -3.584 9.205 20.945 1.00 98.06 144 LEU A O 1
ATOM 998 N N . GLU A 1 145 ? -3.260 8.534 18.833 1.00 97.00 145 GLU A N 1
ATOM 999 C CA . GLU A 1 145 ? -3.186 9.893 18.274 1.00 97.00 145 GLU A CA 1
ATOM 1000 C C . GLU A 1 145 ? -4.496 10.682 18.452 1.00 97.00 145 GLU A C 1
ATOM 1002 O O . GLU A 1 145 ? -4.477 11.895 18.668 1.00 97.00 145 GLU A O 1
ATOM 1007 N N . GLN A 1 146 ? -5.643 10.000 18.393 1.00 95.12 146 GLN A N 1
ATOM 1008 C CA . GLN A 1 146 ? -6.973 10.607 18.529 1.00 95.12 146 GLN A CA 1
ATOM 1009 C C . GLN A 1 146 ? -7.486 10.582 19.975 1.00 95.12 146 GLN A C 1
ATOM 1011 O O . GLN A 1 146 ? -8.215 11.481 20.403 1.00 95.12 146 GLN A O 1
ATOM 1016 N N . GLN A 1 147 ? -7.125 9.543 20.727 1.00 96.94 147 GLN A N 1
ATOM 1017 C CA . GLN A 1 147 ? -7.523 9.294 22.107 1.00 96.94 147 GLN A CA 1
ATOM 1018 C C . GLN A 1 147 ? -6.323 8.764 22.918 1.00 96.94 147 GLN A C 1
ATOM 1020 O O . GLN A 1 147 ? -6.194 7.555 23.104 1.00 96.94 147 GLN A O 1
ATOM 1025 N N . PRO A 1 148 ? -5.467 9.651 23.459 1.00 97.69 148 PRO A N 1
ATOM 1026 C CA . PRO A 1 148 ? -4.234 9.250 24.150 1.00 97.69 148 PRO A CA 1
ATOM 1027 C C . PRO A 1 148 ? -4.442 8.377 25.395 1.00 97.69 148 PRO A C 1
ATOM 1029 O O . PRO A 1 148 ? -3.572 7.589 25.750 1.00 97.69 148 PRO A O 1
ATOM 1032 N N . ASP A 1 149 ? -5.599 8.511 26.048 1.00 97.31 149 ASP A N 1
ATOM 1033 C CA . ASP A 1 149 ? -5.954 7.762 27.259 1.00 97.31 149 ASP A CA 1
ATOM 1034 C C . ASP A 1 149 ? -6.742 6.472 26.949 1.00 97.31 149 ASP A C 1
ATOM 1036 O O . ASP A 1 149 ? -7.290 5.840 27.859 1.00 97.31 149 ASP A O 1
ATOM 1040 N N . ALA A 1 150 ? -6.869 6.094 25.671 1.00 97.75 150 ALA A N 1
ATOM 1041 C CA . ALA A 1 150 ? -7.586 4.889 25.278 1.00 97.75 150 ALA A CA 1
ATOM 1042 C C . ALA A 1 150 ? -6.877 3.629 25.798 1.00 97.75 150 ALA A C 1
ATOM 1044 O O . ALA A 1 150 ? -5.651 3.521 25.803 1.00 97.75 150 ALA A O 1
ATOM 1045 N N . VAL A 1 151 ? -7.667 2.642 26.221 1.00 97.88 151 VAL A N 1
ATOM 1046 C CA . VAL A 1 151 ? -7.168 1.332 26.657 1.00 97.88 151 VAL A CA 1
ATOM 1047 C C . VAL A 1 151 ? -7.362 0.338 25.522 1.00 97.88 151 VAL A C 1
ATOM 1049 O O . VAL A 1 151 ? -8.473 0.212 25.006 1.00 97.88 151 VAL A O 1
ATOM 1052 N N . ARG A 1 152 ? -6.292 -0.377 25.152 1.00 97.75 152 ARG A N 1
ATOM 1053 C CA . ARG A 1 152 ? -6.331 -1.353 24.058 1.00 97.75 152 ARG A CA 1
ATOM 1054 C C . ARG A 1 152 ? -7.277 -2.503 24.407 1.00 97.75 152 ARG A C 1
ATOM 1056 O O . ARG A 1 152 ? -7.056 -3.150 25.434 1.00 97.75 152 ARG A O 1
ATOM 1063 N N . PRO A 1 153 ? -8.314 -2.771 23.595 1.00 97.19 153 PRO A N 1
ATOM 1064 C CA . PRO A 1 153 ? -9.169 -3.929 23.805 1.00 97.19 153 PRO A CA 1
ATOM 1065 C C . PRO A 1 153 ? -8.408 -5.219 23.473 1.00 97.19 153 PRO A C 1
ATOM 1067 O O . PRO A 1 153 ? -7.583 -5.243 22.560 1.00 97.19 153 PRO A O 1
ATOM 1070 N N . ASP A 1 154 ? -8.708 -6.295 24.201 1.00 96.75 154 ASP A N 1
ATOM 1071 C CA . ASP A 1 154 ? -8.218 -7.640 23.888 1.00 96.75 154 ASP A CA 1
ATOM 1072 C C . ASP A 1 154 ? -9.091 -8.242 22.780 1.00 96.75 154 ASP A C 1
ATOM 1074 O O . ASP A 1 154 ? -10.217 -8.685 23.021 1.00 96.75 154 ASP A O 1
ATOM 1078 N N . VAL A 1 155 ? -8.607 -8.156 21.543 1.00 96.81 155 VAL A N 1
ATOM 1079 C CA . VAL A 1 155 ? -9.318 -8.590 20.341 1.00 96.81 155 VAL A CA 1
ATOM 1080 C C . VAL A 1 155 ? -8.357 -9.308 19.401 1.00 96.81 155 VAL A C 1
ATOM 1082 O O . VAL A 1 155 ? -7.270 -8.815 19.112 1.00 96.81 155 VAL A O 1
ATOM 1085 N N . GLY A 1 156 ? -8.768 -10.484 18.926 1.00 95.12 156 GLY A N 1
ATOM 1086 C CA . GLY A 1 156 ? -8.034 -11.273 17.940 1.00 95.12 156 GLY A CA 1
ATOM 1087 C C . GLY A 1 156 ? -8.698 -11.243 16.566 1.00 95.12 156 GLY A C 1
ATOM 1088 O O . GLY A 1 156 ? -9.869 -10.883 16.428 1.00 95.12 156 GLY A O 1
ATOM 1089 N N . THR A 1 157 ? -7.950 -11.668 15.551 1.00 97.56 157 THR A N 1
ATOM 1090 C CA . THR A 1 157 ? -8.483 -11.868 14.201 1.00 97.56 157 THR A CA 1
ATOM 1091 C C . THR A 1 157 ? -9.455 -13.040 14.167 1.00 97.56 157 THR A C 1
ATOM 1093 O O . THR A 1 157 ? -9.111 -14.160 14.538 1.00 97.56 157 THR A O 1
ATOM 1096 N N . GLU A 1 158 ? -10.668 -12.786 13.680 1.00 97.31 158 GLU A N 1
ATOM 1097 C CA . GLU A 1 158 ? -11.686 -13.816 13.465 1.00 97.31 158 GLU A CA 1
ATOM 1098 C C . GLU A 1 158 ? -11.619 -14.366 12.043 1.00 97.31 158 GLU A C 1
ATOM 1100 O O . GLU A 1 158 ? -11.724 -15.575 11.835 1.00 97.31 158 GLU A O 1
ATOM 1105 N N . ARG A 1 159 ? -11.448 -13.480 11.052 1.00 96.19 159 ARG A N 1
ATOM 1106 C CA . ARG A 1 159 ? -11.388 -13.860 9.639 1.00 96.19 159 ARG A CA 1
ATOM 1107 C C . ARG A 1 159 ? -10.666 -12.810 8.807 1.00 96.19 159 ARG A C 1
ATOM 1109 O O . ARG A 1 159 ? -11.033 -11.644 8.841 1.00 96.19 159 ARG A O 1
ATOM 1116 N N . VAL A 1 160 ? -9.720 -13.250 7.983 1.00 96.12 160 VAL A N 1
ATOM 1117 C CA . VAL A 1 160 ? -9.115 -12.406 6.944 1.00 96.12 160 VAL A CA 1
ATOM 1118 C C . VAL A 1 160 ? -10.067 -12.324 5.745 1.00 96.12 160 VAL A C 1
ATOM 1120 O O . VAL A 1 160 ? -10.471 -13.362 5.206 1.00 96.12 160 VAL A O 1
ATOM 1123 N N . VAL A 1 161 ? -10.436 -11.106 5.357 1.00 96.50 161 VAL A N 1
ATOM 1124 C CA . VAL A 1 161 ? -11.478 -10.795 4.365 1.00 96.50 161 VAL A CA 1
ATOM 1125 C C . VAL A 1 161 ? -10.850 -10.429 3.024 1.00 96.50 161 VAL A C 1
ATOM 1127 O O . VAL A 1 161 ? -9.891 -9.667 2.999 1.00 96.50 161 VAL A O 1
ATOM 1130 N N . ASP A 1 162 ? -11.372 -10.944 1.915 1.00 93.56 162 ASP A N 1
ATOM 1131 C CA . ASP A 1 162 ? -10.932 -10.530 0.578 1.00 93.56 162 ASP A CA 1
ATOM 1132 C C . ASP A 1 162 ? -11.323 -9.076 0.273 1.00 93.56 162 ASP A C 1
ATOM 1134 O O . ASP A 1 162 ? -12.233 -8.525 0.889 1.00 93.56 162 ASP A O 1
ATOM 1138 N N . GLU A 1 163 ? -10.618 -8.444 -0.667 1.00 90.69 163 GLU A N 1
ATOM 1139 C CA . GLU A 1 163 ? -10.804 -7.028 -1.021 1.00 90.69 163 GLU A CA 1
ATOM 1140 C C . GLU A 1 163 ? -12.256 -6.689 -1.383 1.00 90.69 163 GLU A C 1
ATOM 1142 O O . GLU A 1 163 ? -12.813 -5.735 -0.844 1.00 90.69 163 GLU A O 1
ATOM 1147 N N . GLU A 1 164 ? -12.890 -7.529 -2.200 1.00 91.62 164 GLU A N 1
ATOM 1148 C CA . GLU A 1 164 ? -14.276 -7.366 -2.655 1.00 91.62 164 GLU A CA 1
ATOM 1149 C C . GLU A 1 164 ? -15.319 -7.383 -1.523 1.00 91.62 164 GLU A C 1
ATOM 1151 O O . GLU A 1 164 ? -16.344 -6.713 -1.622 1.00 91.62 164 GLU A O 1
ATOM 1156 N N . ASP A 1 165 ? -15.039 -8.091 -0.426 1.00 94.75 165 ASP A N 1
ATOM 1157 C CA . ASP A 1 165 ? -15.948 -8.235 0.719 1.00 94.75 165 ASP A CA 1
ATOM 1158 C C . ASP A 1 165 ? -15.589 -7.301 1.888 1.00 94.75 165 ASP A C 1
ATOM 1160 O O . ASP A 1 165 ? -16.336 -7.197 2.870 1.00 94.75 165 ASP A O 1
ATOM 1164 N N . TYR A 1 166 ? -14.420 -6.654 1.836 1.00 94.56 166 TYR A N 1
ATOM 1165 C CA . TYR A 1 166 ? -13.843 -5.952 2.980 1.00 94.56 166 TYR A CA 1
ATOM 1166 C C . TYR A 1 166 ? -14.747 -4.822 3.474 1.00 94.56 166 TYR A C 1
ATOM 1168 O O . TYR A 1 166 ? -15.063 -4.748 4.663 1.00 94.56 166 TYR A O 1
ATOM 1176 N N . VAL A 1 167 ? -15.217 -3.966 2.566 1.00 95.88 167 VAL A N 1
ATOM 1177 C CA . VAL A 1 167 ? -16.052 -2.807 2.913 1.00 95.88 167 VAL A CA 1
ATOM 1178 C C . VAL A 1 167 ? -17.367 -3.235 3.563 1.00 95.88 167 VAL A C 1
ATOM 1180 O O . VAL A 1 167 ? -17.747 -2.689 4.604 1.00 95.88 167 VAL A O 1
ATOM 1183 N N . ASP A 1 168 ? -18.036 -4.238 3.000 1.00 95.75 168 ASP A N 1
ATOM 1184 C CA . ASP A 1 168 ? -19.301 -4.742 3.531 1.00 95.75 168 ASP A CA 1
ATOM 1185 C C . ASP A 1 168 ? -19.113 -5.378 4.912 1.00 95.75 168 ASP A C 1
ATOM 1187 O O . ASP A 1 168 ? -19.900 -5.118 5.830 1.00 95.75 168 ASP A O 1
ATOM 1191 N N . GLN A 1 169 ? -18.031 -6.137 5.107 1.00 97.56 169 GLN A N 1
ATOM 1192 C CA . GLN A 1 169 ? -17.710 -6.727 6.404 1.00 97.56 169 GLN A CA 1
ATOM 1193 C C . GLN A 1 169 ? -17.380 -5.661 7.464 1.00 97.56 169 GLN A C 1
ATOM 1195 O O . GLN A 1 169 ? -17.830 -5.781 8.612 1.00 97.56 169 GLN A O 1
ATOM 1200 N N . GLN A 1 170 ? -16.650 -4.603 7.100 1.00 97.44 170 GLN A N 1
ATOM 1201 C CA . GLN A 1 170 ? -16.352 -3.492 8.006 1.00 97.44 170 GLN A CA 1
ATOM 1202 C C . GLN A 1 170 ? -17.626 -2.747 8.408 1.00 97.44 170 GLN A C 1
ATOM 1204 O O . GLN A 1 170 ? -17.873 -2.533 9.597 1.00 97.44 170 GLN A O 1
ATOM 1209 N N . VAL A 1 171 ? -18.475 -2.397 7.438 1.00 97.00 171 VAL A N 1
ATOM 1210 C CA . VAL A 1 171 ? -19.747 -1.709 7.697 1.00 97.00 171 VAL A CA 1
ATOM 1211 C C . VAL A 1 171 ? -20.679 -2.564 8.557 1.00 97.00 171 VAL A C 1
ATOM 1213 O O . VAL A 1 171 ? -21.318 -2.026 9.463 1.00 97.00 171 VAL A O 1
ATOM 1216 N N . ALA A 1 172 ? -20.747 -3.877 8.317 1.00 97.62 172 ALA A N 1
ATOM 1217 C CA . ALA A 1 172 ? -21.528 -4.798 9.138 1.00 97.62 172 ALA A CA 1
ATOM 1218 C C . ALA A 1 172 ? -21.041 -4.803 10.596 1.00 97.62 172 ALA A C 1
ATOM 1220 O O . ALA A 1 172 ? -21.834 -4.549 11.501 1.00 97.62 172 ALA A O 1
ATOM 1221 N N . CYS A 1 173 ? -19.733 -4.977 10.822 1.00 98.00 173 CYS A N 1
ATOM 1222 C CA . CYS A 1 173 ? -19.155 -4.968 12.170 1.00 98.00 173 CYS A CA 1
ATOM 1223 C C . CYS A 1 173 ? -19.432 -3.653 12.918 1.00 98.00 173 CYS A C 1
ATOM 1225 O O . CYS A 1 173 ? -19.825 -3.655 14.085 1.00 98.00 173 CYS A O 1
ATOM 1227 N N . LEU A 1 174 ? -19.268 -2.520 12.234 1.00 97.50 174 LEU A N 1
ATOM 1228 C CA . LEU A 1 174 ? -19.498 -1.198 12.809 1.00 97.50 174 LEU A CA 1
ATOM 1229 C C . LEU A 1 174 ? -20.969 -0.984 13.183 1.00 97.50 174 LEU A C 1
ATOM 1231 O O . LEU A 1 174 ? -21.260 -0.469 14.262 1.00 97.50 174 LEU A O 1
ATOM 1235 N N . ARG A 1 175 ? -21.901 -1.408 12.323 1.00 96.81 175 ARG A N 1
ATOM 1236 C CA . ARG A 1 175 ? -23.344 -1.325 12.598 1.00 96.81 175 ARG A CA 1
ATOM 1237 C C . ARG A 1 175 ? -23.757 -2.210 13.767 1.00 96.81 175 ARG A C 1
ATOM 1239 O O . ARG A 1 175 ? -24.545 -1.758 14.595 1.00 96.81 175 ARG A O 1
ATOM 1246 N N . ASP A 1 176 ? -23.194 -3.410 13.872 1.00 97.31 176 ASP A N 1
ATOM 1247 C CA . ASP A 1 176 ? -23.428 -4.310 15.006 1.00 97.31 176 ASP A CA 1
ATOM 1248 C C . ASP A 1 176 ? -22.924 -3.706 16.327 1.00 97.31 176 ASP A C 1
ATOM 1250 O O . ASP A 1 176 ? -23.530 -3.908 17.380 1.00 97.31 176 ASP A O 1
ATOM 1254 N N . ALA A 1 177 ? -21.867 -2.889 16.269 1.00 95.75 177 ALA A N 1
ATOM 1255 C CA . ALA A 1 177 ? -21.373 -2.097 17.395 1.00 95.75 177 ALA A CA 1
ATOM 1256 C C . ALA A 1 177 ? -22.166 -0.793 17.645 1.00 95.75 177 ALA A C 1
ATOM 1258 O O . ALA A 1 177 ? -21.827 -0.016 18.538 1.00 95.75 177 ALA A O 1
ATOM 1259 N N . GLY A 1 178 ? -23.229 -0.533 16.876 1.00 95.88 178 GLY A N 1
ATOM 1260 C CA . GLY A 1 178 ? -24.080 0.651 17.008 1.00 95.88 178 GLY A CA 1
ATOM 1261 C C . GLY A 1 178 ? -23.532 1.917 16.339 1.00 95.88 178 GLY A C 1
ATOM 1262 O O . GLY A 1 178 ? -24.080 3.001 16.552 1.00 95.88 178 GLY A O 1
ATOM 1263 N N . ILE A 1 179 ? -22.480 1.807 15.524 1.00 95.81 179 ILE A N 1
ATOM 1264 C CA . ILE A 1 179 ? -21.926 2.921 14.750 1.00 95.81 179 ILE A CA 1
ATOM 1265 C C . ILE A 1 179 ? -22.740 3.118 13.468 1.00 95.81 179 ILE A C 1
ATOM 1267 O O . ILE A 1 179 ? -23.045 2.177 12.733 1.00 95.81 179 ILE A O 1
ATOM 1271 N N . THR A 1 180 ? -23.069 4.375 13.161 1.00 95.50 180 THR A N 1
ATOM 1272 C CA . THR A 1 180 ? -23.699 4.717 11.881 1.00 95.50 180 THR A CA 1
ATOM 1273 C C . THR A 1 180 ? -22.639 4.703 10.782 1.00 95.50 180 THR A C 1
ATOM 1275 O O . THR A 1 180 ? -21.862 5.649 10.649 1.00 95.50 180 THR A O 1
ATOM 1278 N N . ALA A 1 181 ? -22.618 3.614 10.011 1.00 95.00 181 ALA A N 1
ATOM 1279 C CA . ALA A 1 181 ? -21.723 3.412 8.876 1.00 95.00 181 ALA A CA 1
ATOM 1280 C C . ALA A 1 181 ? -22.506 3.138 7.582 1.00 95.00 181 ALA A C 1
ATOM 1282 O O . ALA A 1 181 ? -23.570 2.502 7.601 1.00 95.00 181 ALA A O 1
ATOM 1283 N N . SER A 1 182 ? -21.984 3.592 6.445 1.00 93.88 182 SER A N 1
ATOM 1284 C CA . SER A 1 182 ? -22.561 3.328 5.120 1.00 93.88 182 SER A CA 1
ATOM 1285 C C . SER A 1 182 ? -21.494 3.244 4.044 1.00 93.88 182 SER A C 1
ATOM 1287 O O . SER A 1 182 ? -20.540 4.009 4.072 1.00 93.88 182 SER A O 1
ATOM 1289 N N . VAL A 1 183 ? -21.690 2.357 3.073 1.00 93.62 183 VAL A N 1
ATOM 1290 C CA . VAL A 1 183 ? -20.841 2.269 1.883 1.00 93.62 183 VAL A CA 1
ATOM 1291 C C . VAL A 1 183 ? -20.983 3.545 1.051 1.00 93.62 183 VAL A C 1
ATOM 1293 O O . VAL A 1 183 ? -22.096 4.034 0.836 1.00 93.62 183 VAL A O 1
ATOM 1296 N N . ILE A 1 184 ? -19.856 4.081 0.595 1.00 90.94 184 ILE A N 1
ATOM 1297 C CA . ILE A 1 184 ? -19.768 5.188 -0.356 1.00 90.94 184 ILE A CA 1
ATOM 1298 C C . ILE A 1 184 ? -18.836 4.761 -1.496 1.00 90.94 184 ILE A C 1
ATOM 1300 O O . ILE A 1 184 ? -17.681 4.432 -1.269 1.00 90.94 184 ILE A O 1
ATOM 1304 N N . GLY A 1 185 ? -19.317 4.744 -2.738 1.00 84.44 185 GLY A N 1
ATOM 1305 C CA . GLY A 1 185 ? -18.524 4.217 -3.859 1.00 84.44 185 GLY A CA 1
ATOM 1306 C C . GLY A 1 185 ? -18.359 2.693 -3.815 1.00 84.44 185 GLY A C 1
ATOM 1307 O O . GLY A 1 185 ? -19.179 2.012 -3.205 1.00 84.44 185 GLY A O 1
ATOM 1308 N N . GLN A 1 186 ? -17.347 2.173 -4.515 1.00 79.75 186 GLN A N 1
ATOM 1309 C CA . GLN A 1 186 ? -17.086 0.728 -4.589 1.00 79.75 186 GLN A CA 1
ATOM 1310 C C . GLN A 1 186 ? -16.252 0.246 -3.394 1.00 79.75 186 GLN A C 1
ATOM 1312 O O . GLN A 1 186 ? -16.652 -0.706 -2.736 1.00 79.75 186 GLN A O 1
ATOM 1317 N N . ASP A 1 187 ? -15.201 0.990 -3.030 1.00 82.94 187 ASP A N 1
ATOM 1318 C CA . ASP A 1 187 ? -14.187 0.519 -2.069 1.00 82.94 187 ASP A CA 1
ATOM 1319 C C . ASP A 1 187 ? -14.046 1.429 -0.837 1.00 82.94 187 ASP A C 1
ATOM 1321 O O . ASP A 1 187 ? -12.996 1.500 -0.197 1.00 82.94 187 ASP A O 1
ATOM 1325 N N . SER A 1 188 ? -15.095 2.183 -0.489 1.00 87.75 188 SER A N 1
ATOM 1326 C CA . SER A 1 188 ? -15.050 3.064 0.680 1.00 87.75 188 SER A CA 1
ATOM 1327 C C . SER A 1 188 ? -16.340 3.083 1.488 1.00 87.75 188 SER A C 1
ATOM 1329 O O . SER A 1 188 ? -17.417 2.713 1.025 1.00 87.75 188 SER A O 1
ATOM 1331 N N . TYR A 1 189 ? -16.233 3.522 2.739 1.00 92.06 189 TYR A N 1
ATOM 1332 C CA . TYR A 1 189 ? -17.365 3.695 3.637 1.00 92.06 189 TYR A CA 1
ATOM 1333 C C . TYR A 1 189 ? -17.224 4.990 4.436 1.00 92.06 189 TYR A C 1
ATOM 1335 O O . TYR A 1 189 ? -16.132 5.492 4.687 1.00 92.06 189 TYR A O 1
ATOM 1343 N N . SER A 1 190 ? -18.360 5.562 4.812 1.00 92.69 190 SER A N 1
ATOM 1344 C CA . SER A 1 190 ? -18.454 6.749 5.645 1.00 92.69 190 SER A CA 1
ATOM 1345 C C . SER A 1 190 ? -18.853 6.369 7.062 1.00 92.69 190 SER A C 1
ATOM 1347 O O . SER A 1 190 ? -19.613 5.421 7.285 1.00 92.69 190 SER A O 1
ATOM 1349 N N . LEU A 1 191 ? -18.344 7.146 8.015 1.00 93.25 191 LEU A N 1
ATOM 1350 C CA . LEU A 1 191 ? -18.606 7.012 9.439 1.00 93.25 191 LEU A CA 1
ATOM 1351 C C . LEU A 1 191 ? -19.159 8.331 9.976 1.00 93.25 191 LEU A C 1
ATOM 1353 O O . LEU A 1 191 ? -18.743 9.408 9.552 1.00 93.25 191 LEU A O 1
ATOM 1357 N N . THR A 1 192 ? -20.085 8.255 10.929 1.00 88.94 192 THR A N 1
ATOM 1358 C CA . THR A 1 192 ? -20.568 9.435 11.662 1.00 88.94 192 THR A CA 1
ATOM 1359 C C . THR A 1 192 ? -20.265 9.271 13.143 1.00 88.94 192 THR A C 1
ATOM 1361 O O . THR A 1 192 ? -20.758 8.324 13.753 1.00 88.94 192 THR A O 1
ATOM 1364 N N . ASP A 1 193 ? -19.461 10.186 13.699 1.00 83.75 193 ASP A N 1
ATOM 1365 C CA . ASP A 1 193 ? -19.086 10.237 15.121 1.00 83.75 193 ASP A CA 1
ATOM 1366 C C . ASP A 1 193 ? -18.631 8.871 15.684 1.00 83.75 193 ASP A C 1
ATOM 1368 O O . ASP A 1 193 ? -19.002 8.476 16.792 1.00 83.75 193 ASP A O 1
ATOM 1372 N N . ALA A 1 194 ? -17.858 8.122 14.889 1.00 89.75 194 ALA A N 1
ATOM 1373 C CA . ALA A 1 194 ? -17.417 6.785 15.258 1.00 89.75 194 ALA A CA 1
ATOM 1374 C C . ALA A 1 194 ? -16.350 6.828 16.353 1.00 89.75 194 ALA A C 1
ATOM 1376 O O . ALA A 1 194 ? -15.411 7.622 16.299 1.00 89.75 194 ALA A O 1
ATOM 1377 N N . ASP A 1 195 ? -16.482 5.935 17.329 1.00 94.00 195 ASP A N 1
ATOM 1378 C CA . ASP A 1 195 ? -15.459 5.718 18.341 1.00 94.00 195 ASP A CA 1
ATOM 1379 C C . ASP A 1 195 ? -14.229 5.018 17.715 1.00 94.00 195 ASP A C 1
ATOM 1381 O O . ASP A 1 195 ? -14.374 3.906 17.197 1.00 94.00 195 ASP A O 1
ATOM 1385 N N . PRO A 1 196 ? -13.023 5.621 17.756 1.00 96.00 196 PRO A N 1
ATOM 1386 C CA . PRO A 1 196 ? -11.799 5.040 17.205 1.00 96.00 196 PRO A CA 1
ATOM 1387 C C . PRO A 1 196 ? -11.478 3.641 17.743 1.00 96.00 196 PRO A C 1
ATOM 1389 O O . PRO A 1 196 ? -11.011 2.800 16.980 1.00 96.00 196 PRO A O 1
ATOM 1392 N N . VAL A 1 197 ? -11.777 3.352 19.018 1.00 97.81 197 VAL A N 1
ATOM 1393 C CA . VAL A 1 197 ? -11.559 2.014 19.603 1.00 97.81 197 VAL A CA 1
ATOM 1394 C C . VAL A 1 197 ? -12.489 0.974 18.967 1.00 97.81 197 VAL A C 1
ATOM 1396 O O . VAL A 1 197 ? -12.086 -0.161 18.697 1.00 97.81 197 VAL A O 1
ATOM 1399 N N . THR A 1 198 ? -13.728 1.356 18.667 1.00 97.50 198 THR A N 1
ATOM 1400 C CA . THR A 1 198 ? -14.679 0.505 17.941 1.00 97.50 198 THR A CA 1
ATOM 1401 C C . THR A 1 198 ? -14.238 0.265 16.493 1.00 97.50 198 THR A C 1
ATOM 1403 O O . THR A 1 198 ? -14.280 -0.872 16.021 1.00 97.50 198 THR A O 1
ATOM 1406 N N . VAL A 1 199 ? -13.750 1.301 15.799 1.00 97.06 199 VAL A N 1
ATOM 1407 C CA . VAL A 1 199 ? -13.201 1.170 14.434 1.00 97.06 199 VAL A CA 1
ATOM 1408 C C . VAL A 1 199 ? -12.006 0.216 14.420 1.00 97.06 199 VAL A C 1
ATOM 1410 O O . VAL A 1 199 ? -11.978 -0.721 13.622 1.00 97.06 199 VAL A O 1
ATOM 1413 N N . TYR A 1 200 ? -11.079 0.401 15.359 1.00 97.94 200 TYR A N 1
ATOM 1414 C CA . TYR A 1 200 ? -9.946 -0.489 15.589 1.00 97.94 200 TYR A CA 1
ATOM 1415 C C . TYR A 1 200 ? -10.374 -1.945 15.800 1.00 97.94 200 TYR A C 1
ATOM 1417 O O . TYR A 1 200 ? -9.870 -2.853 15.143 1.00 97.94 200 TYR A O 1
ATOM 1425 N N . THR A 1 201 ? -11.355 -2.167 16.676 1.00 98.19 201 THR A N 1
ATOM 1426 C CA . THR A 1 201 ? -11.863 -3.510 16.984 1.00 98.19 201 THR A CA 1
ATOM 1427 C C . THR A 1 201 ? -12.374 -4.206 15.722 1.00 98.19 201 THR A C 1
ATOM 1429 O O . THR A 1 201 ? -12.057 -5.372 15.498 1.00 98.19 201 THR A O 1
ATOM 1432 N N . CYS A 1 202 ? -13.115 -3.503 14.859 1.00 98.00 202 CYS A N 1
ATOM 1433 C CA . CYS A 1 202 ? -13.573 -4.080 13.595 1.00 98.00 202 CYS A CA 1
ATOM 1434 C C . CYS A 1 202 ? -12.420 -4.393 12.635 1.00 98.00 202 CYS A C 1
ATOM 1436 O O . CYS A 1 202 ? -12.394 -5.485 12.075 1.00 98.00 202 CYS A O 1
ATOM 1438 N N . GLN A 1 203 ? -11.441 -3.491 12.502 1.00 97.06 203 GLN A N 1
ATOM 1439 C CA . GLN A 1 203 ? -10.256 -3.716 11.662 1.00 97.06 203 GLN A CA 1
ATOM 1440 C C . GLN A 1 203 ? -9.436 -4.940 12.100 1.00 97.06 203 GLN A C 1
ATOM 1442 O O . GLN A 1 203 ? -8.969 -5.687 11.246 1.00 97.06 203 GLN A O 1
ATOM 1447 N N . VAL A 1 204 ? -9.283 -5.179 13.408 1.00 98.31 204 VAL A N 1
ATOM 1448 C CA . VAL A 1 204 ? -8.515 -6.330 13.922 1.00 98.31 204 VAL A CA 1
ATOM 1449 C C . VAL A 1 204 ? -9.283 -7.646 13.802 1.00 98.31 204 VAL A C 1
ATOM 1451 O O . VAL A 1 204 ? -8.677 -8.677 13.502 1.00 98.31 204 VAL A O 1
ATOM 1454 N N . ARG A 1 205 ? -10.608 -7.634 14.003 1.00 98.38 205 ARG A N 1
ATOM 1455 C CA . ARG A 1 205 ? -11.451 -8.836 13.843 1.00 98.38 205 ARG A CA 1
ATOM 1456 C C . ARG A 1 205 ? -11.516 -9.288 12.388 1.00 98.38 205 ARG A C 1
ATOM 1458 O O . ARG A 1 205 ? -11.471 -10.493 12.130 1.00 98.38 205 ARG A O 1
ATOM 1465 N N . PHE A 1 206 ? -11.600 -8.328 11.467 1.00 97.88 206 PHE A N 1
ATOM 1466 C CA . PHE A 1 206 ? -11.828 -8.556 10.042 1.00 97.88 206 PHE A CA 1
ATOM 1467 C C . PHE A 1 206 ? -10.797 -7.837 9.155 1.00 97.88 206 PHE A C 1
ATOM 1469 O O . PHE A 1 206 ? -11.163 -6.980 8.349 1.00 97.88 206 PHE A O 1
ATOM 1476 N N . PRO A 1 207 ? -9.500 -8.159 9.283 1.00 96.50 207 PRO A N 1
ATOM 1477 C CA . PRO A 1 207 ? -8.463 -7.527 8.484 1.00 96.50 207 PRO A CA 1
ATOM 1478 C C . PRO A 1 207 ? -8.610 -7.905 7.010 1.00 96.50 207 PRO A C 1
ATOM 1480 O O . PRO A 1 207 ? -8.981 -9.035 6.674 1.00 96.50 207 PRO A O 1
ATOM 1483 N N . GLN A 1 208 ? -8.271 -6.971 6.123 1.00 94.25 208 GLN A N 1
ATOM 1484 C CA . GLN A 1 208 ? -8.219 -7.244 4.693 1.00 94.25 208 GLN A CA 1
ATOM 1485 C C . GLN A 1 208 ? -7.047 -8.182 4.370 1.00 94.25 208 GLN A C 1
ATOM 1487 O O . GLN A 1 208 ? -5.949 -8.080 4.937 1.00 94.25 208 GLN A O 1
ATOM 1492 N N . ARG A 1 209 ? -7.277 -9.097 3.429 1.00 89.75 209 ARG A N 1
ATOM 1493 C CA . ARG A 1 209 ? -6.238 -9.889 2.789 1.00 89.75 209 ARG A CA 1
ATOM 1494 C C . ARG A 1 209 ? -5.395 -8.955 1.943 1.00 89.75 209 ARG A C 1
ATOM 1496 O O . ARG A 1 209 ? -5.829 -8.473 0.905 1.00 89.75 209 ARG A O 1
ATOM 1503 N N . GLU A 1 210 ? -4.178 -8.726 2.397 1.00 83.94 210 GLU A N 1
ATOM 1504 C CA . GLU A 1 210 ? -3.174 -8.027 1.615 1.00 83.94 210 GLU A CA 1
ATOM 1505 C C . GLU A 1 210 ? -2.274 -9.057 0.949 1.00 83.94 210 GLU A C 1
ATOM 1507 O O . GLU A 1 210 ? -2.008 -10.130 1.494 1.00 83.94 210 GLU A O 1
ATOM 1512 N N . ALA A 1 211 ? -1.775 -8.725 -0.237 1.00 76.56 211 ALA A N 1
ATOM 1513 C CA . ALA A 1 211 ? -0.819 -9.578 -0.924 1.00 76.56 211 ALA A CA 1
ATOM 1514 C C . ALA A 1 211 ? 0.514 -9.680 -0.142 1.00 76.56 211 ALA A C 1
ATOM 1516 O O . ALA A 1 211 ? 1.294 -10.608 -0.373 1.00 76.56 211 ALA A O 1
ATOM 1517 N N . GLY A 1 212 ? 0.776 -8.741 0.775 1.00 80.69 212 GLY A N 1
ATOM 1518 C CA . GLY A 1 212 ? 2.023 -8.619 1.526 1.00 80.69 212 GLY A CA 1
ATOM 1519 C C . GLY A 1 212 ? 3.129 -7.894 0.745 1.00 80.69 212 GLY A C 1
ATOM 1520 O O . GLY A 1 212 ? 2.944 -7.562 -0.436 1.00 80.69 212 GLY A O 1
ATOM 1521 N N . PRO A 1 213 ? 4.295 -7.642 1.373 1.00 83.75 213 PRO A N 1
ATOM 1522 C CA . PRO A 1 213 ? 5.446 -7.076 0.689 1.00 83.75 213 PRO A CA 1
ATOM 1523 C C . PRO A 1 213 ? 5.856 -7.956 -0.491 1.00 83.75 213 PRO A C 1
ATOM 1525 O O . PRO A 1 213 ? 5.849 -9.184 -0.418 1.00 83.75 213 PRO A O 1
ATOM 1528 N N . ARG A 1 214 ? 6.247 -7.308 -1.590 1.00 88.44 214 ARG A N 1
ATOM 1529 C CA . ARG A 1 214 ? 6.797 -8.009 -2.754 1.00 88.44 214 ARG A CA 1
ATOM 1530 C C . ARG A 1 214 ? 8.077 -8.740 -2.371 1.00 88.44 214 ARG A C 1
ATOM 1532 O O . ARG A 1 214 ? 8.872 -8.210 -1.597 1.00 88.44 214 ARG A O 1
ATOM 1539 N N . THR A 1 215 ? 8.291 -9.922 -2.926 1.00 91.00 215 THR A N 1
ATOM 1540 C CA . THR A 1 215 ? 9.544 -10.683 -2.834 1.00 91.00 215 THR A CA 1
ATOM 1541 C C . THR A 1 215 ? 10.664 -10.005 -3.627 1.00 91.00 215 THR A C 1
ATOM 1543 O O . THR A 1 215 ? 10.406 -9.184 -4.506 1.00 91.00 215 THR A O 1
ATOM 1546 N N . ASP A 1 216 ? 11.918 -10.366 -3.355 1.00 94.44 216 ASP A N 1
ATOM 1547 C CA . ASP A 1 216 ? 13.071 -9.822 -4.090 1.00 94.44 216 ASP A CA 1
ATOM 1548 C C . ASP A 1 216 ? 12.997 -10.147 -5.590 1.00 94.44 216 ASP A C 1
ATOM 1550 O O . ASP A 1 216 ? 13.349 -9.313 -6.417 1.00 94.44 216 ASP A O 1
ATOM 1554 N N . ALA A 1 217 ? 12.450 -11.311 -5.957 1.00 94.31 217 ALA A N 1
ATOM 1555 C CA . ALA A 1 217 ? 12.221 -11.677 -7.353 1.00 94.31 217 ALA A CA 1
ATOM 1556 C C . ALA A 1 217 ? 11.161 -10.786 -8.026 1.00 94.31 217 ALA A C 1
ATOM 1558 O O . ALA A 1 217 ? 11.345 -10.357 -9.164 1.00 94.31 217 ALA A O 1
ATOM 1559 N N . GLU A 1 218 ? 10.062 -10.472 -7.331 1.00 94.31 218 GLU A N 1
ATOM 1560 C CA . GLU A 1 218 ? 9.042 -9.541 -7.837 1.00 94.31 218 GLU A CA 1
ATOM 1561 C C . GLU A 1 218 ? 9.601 -8.119 -7.989 1.00 94.31 218 GLU A C 1
ATOM 1563 O O . GLU A 1 218 ? 9.248 -7.424 -8.941 1.00 94.31 218 GLU A O 1
ATOM 1568 N N . LEU A 1 219 ? 10.485 -7.691 -7.082 1.00 95.69 219 LEU A N 1
ATOM 1569 C CA . LEU A 1 219 ? 11.164 -6.398 -7.168 1.00 95.69 219 LEU A CA 1
ATOM 1570 C C . LEU A 1 219 ? 12.183 -6.363 -8.314 1.00 95.69 219 LEU A C 1
ATOM 1572 O O . LEU A 1 219 ? 12.166 -5.416 -9.096 1.00 95.69 219 LEU A O 1
ATOM 1576 N N . ALA A 1 220 ? 13.002 -7.403 -8.475 1.00 96.31 220 ALA A N 1
ATOM 1577 C CA . ALA A 1 220 ? 13.918 -7.526 -9.608 1.00 96.31 220 ALA A CA 1
ATOM 1578 C C . ALA A 1 220 ? 13.168 -7.483 -10.949 1.00 96.31 220 ALA A C 1
ATOM 1580 O O . ALA A 1 220 ? 13.562 -6.762 -11.856 1.00 96.31 220 ALA A O 1
ATOM 1581 N N . TYR A 1 221 ? 12.020 -8.156 -11.043 1.00 96.56 221 TYR A N 1
ATOM 1582 C CA . TYR A 1 221 ? 11.159 -8.106 -12.226 1.00 96.56 221 TYR A CA 1
ATOM 1583 C C . TYR A 1 221 ? 10.625 -6.692 -12.527 1.00 96.56 221 TYR A C 1
ATOM 1585 O O . TYR A 1 221 ? 10.549 -6.285 -13.686 1.00 96.56 221 TYR A O 1
ATOM 1593 N N . ILE A 1 222 ? 10.262 -5.918 -11.497 1.00 96.25 222 ILE A N 1
ATOM 1594 C CA . ILE A 1 222 ? 9.857 -4.510 -11.663 1.00 96.25 222 ILE A CA 1
ATOM 1595 C C . ILE A 1 222 ? 11.038 -3.658 -12.134 1.00 96.25 222 ILE A C 1
ATOM 1597 O O . ILE A 1 222 ? 10.864 -2.808 -13.006 1.00 96.25 222 ILE A O 1
ATOM 1601 N N . HIS A 1 223 ? 12.233 -3.887 -11.589 1.00 97.25 223 HIS A N 1
ATOM 1602 C CA . HIS A 1 223 ? 13.446 -3.201 -12.030 1.00 97.25 223 HIS A CA 1
ATOM 1603 C C . HIS A 1 223 ? 13.750 -3.494 -13.504 1.00 97.25 223 HIS A C 1
ATOM 1605 O O . HIS A 1 223 ? 13.916 -2.559 -14.289 1.00 97.25 223 HIS A O 1
ATOM 1611 N N . ASP A 1 224 ? 13.688 -4.761 -13.914 1.00 97.00 224 ASP A N 1
ATOM 1612 C CA . ASP A 1 224 ? 13.860 -5.166 -15.311 1.00 97.00 224 ASP A CA 1
ATOM 1613 C C . ASP A 1 224 ? 12.825 -4.503 -16.227 1.00 97.00 224 ASP A C 1
ATOM 1615 O O . ASP A 1 224 ? 13.173 -4.041 -17.317 1.00 97.00 224 ASP A O 1
ATOM 1619 N N . TYR A 1 225 ? 11.567 -4.401 -15.782 1.00 97.12 225 TYR A N 1
ATOM 1620 C CA . TYR A 1 225 ? 10.516 -3.669 -16.494 1.00 97.12 225 TYR A CA 1
ATOM 1621 C C . TYR A 1 225 ? 10.861 -2.183 -16.650 1.00 97.12 225 TYR A C 1
ATOM 1623 O O . TYR A 1 225 ? 10.722 -1.618 -17.740 1.00 97.12 225 TYR A O 1
ATOM 1631 N N . TYR A 1 226 ? 11.357 -1.544 -15.589 1.00 97.06 226 TYR A N 1
ATOM 1632 C CA . TYR A 1 226 ? 11.752 -0.138 -15.626 1.00 97.06 226 TYR A CA 1
ATOM 1633 C C . TYR A 1 226 ? 12.872 0.119 -16.631 1.00 97.06 226 TYR A C 1
ATOM 1635 O O . TYR A 1 226 ? 12.762 1.026 -17.459 1.00 97.06 226 TYR A O 1
ATOM 1643 N N . VAL A 1 227 ? 13.921 -0.698 -16.591 1.00 95.94 227 VAL A N 1
ATOM 1644 C CA . VAL A 1 227 ? 15.107 -0.524 -17.435 1.00 95.94 227 VAL A CA 1
ATOM 1645 C C . VAL A 1 227 ? 14.838 -0.923 -18.884 1.00 95.94 227 VAL A C 1
ATOM 1647 O O . VAL A 1 227 ? 15.253 -0.220 -19.806 1.00 95.94 227 VAL A O 1
ATOM 1650 N N . SER A 1 228 ? 14.134 -2.034 -19.097 1.00 94.81 228 SER A N 1
ATOM 1651 C CA . SER A 1 228 ? 13.997 -2.641 -20.426 1.00 94.81 228 SER A CA 1
ATOM 1652 C C . SER A 1 228 ? 12.825 -2.091 -21.231 1.00 94.81 228 SER A C 1
ATOM 1654 O O . SER A 1 228 ? 12.842 -2.181 -22.457 1.00 94.81 228 SER A O 1
ATOM 1656 N N . TYR A 1 229 ? 11.810 -1.532 -20.566 1.00 95.75 229 TYR A N 1
ATOM 1657 C CA . TYR A 1 229 ? 10.599 -1.043 -21.222 1.00 95.75 229 TYR A CA 1
ATOM 1658 C C . TYR A 1 229 ? 10.268 0.403 -20.854 1.00 95.75 229 TYR A C 1
ATOM 1660 O O . TYR A 1 229 ? 10.166 1.246 -21.746 1.00 95.75 229 TYR A O 1
ATOM 1668 N N . LEU A 1 230 ? 10.126 0.716 -19.563 1.00 95.56 230 LEU A N 1
ATOM 1669 C CA . LEU A 1 230 ? 9.538 1.990 -19.136 1.00 95.56 230 LEU A CA 1
ATOM 1670 C C . LEU A 1 230 ? 10.406 3.200 -19.510 1.00 95.56 230 LEU A C 1
ATOM 1672 O O . LEU A 1 230 ? 9.918 4.145 -20.127 1.00 95.56 230 LEU A O 1
ATOM 1676 N N . ILE A 1 231 ? 11.700 3.155 -19.184 1.00 95.50 231 ILE A N 1
ATOM 1677 C CA . ILE A 1 231 ? 12.651 4.225 -19.513 1.00 95.50 231 ILE A CA 1
ATOM 1678 C C . ILE A 1 231 ? 12.767 4.414 -21.041 1.00 95.50 231 ILE A C 1
ATOM 1680 O O . ILE A 1 231 ? 12.645 5.553 -21.507 1.00 95.50 231 ILE A O 1
ATOM 1684 N N . PRO A 1 232 ? 12.935 3.349 -21.855 1.00 95.06 232 PRO A N 1
ATOM 1685 C CA . PRO A 1 232 ? 12.857 3.463 -23.311 1.00 95.06 232 PRO A CA 1
ATOM 1686 C C . PRO A 1 232 ? 11.535 4.046 -23.830 1.00 95.06 232 PRO A C 1
ATOM 1688 O O . PRO A 1 232 ? 11.559 4.844 -24.767 1.00 95.06 232 PRO A O 1
ATOM 1691 N N . CYS A 1 233 ? 10.395 3.692 -23.226 1.00 95.00 233 CYS A N 1
ATOM 1692 C CA . CYS A 1 233 ? 9.080 4.227 -23.593 1.00 95.00 233 CYS A CA 1
ATOM 1693 C C . CYS A 1 233 ? 9.021 5.742 -23.395 1.00 95.00 233 CYS A C 1
ATOM 1695 O O . CYS A 1 233 ? 8.678 6.476 -24.320 1.00 95.00 233 CYS A O 1
ATOM 1697 N N . TYR A 1 234 ? 9.470 6.230 -22.239 1.00 94.88 234 TYR A N 1
ATOM 1698 C CA . TYR A 1 234 ? 9.560 7.664 -21.981 1.00 94.88 234 TYR A CA 1
ATOM 1699 C C . TYR A 1 234 ? 10.436 8.394 -23.004 1.00 94.88 234 TYR A C 1
ATOM 1701 O O . TYR A 1 234 ? 10.071 9.472 -23.476 1.00 94.88 234 TYR A O 1
ATOM 1709 N N . ALA A 1 235 ? 11.566 7.806 -23.404 1.00 93.44 235 ALA A N 1
ATOM 1710 C CA . ALA A 1 235 ? 12.413 8.380 -24.446 1.00 93.44 235 ALA A CA 1
ATOM 1711 C C . ALA A 1 235 ? 11.716 8.418 -25.822 1.00 93.44 235 ALA A C 1
ATOM 1713 O O . ALA A 1 235 ? 11.845 9.413 -26.540 1.00 93.44 235 ALA A O 1
ATOM 1714 N N . ALA A 1 236 ? 10.954 7.379 -26.179 1.00 92.75 236 ALA A N 1
ATOM 1715 C CA . ALA A 1 236 ? 10.189 7.319 -27.428 1.00 92.75 236 ALA A CA 1
ATOM 1716 C C . ALA A 1 236 ? 9.054 8.360 -27.477 1.00 92.75 236 ALA A C 1
ATOM 1718 O O . ALA A 1 236 ? 8.842 8.987 -28.515 1.00 92.75 236 ALA A O 1
ATOM 1719 N N . GLU A 1 237 ? 8.409 8.621 -26.339 1.00 92.38 237 GLU A N 1
ATOM 1720 C CA . GLU A 1 237 ? 7.397 9.676 -26.169 1.00 92.38 237 GLU A CA 1
ATOM 1721 C C . GLU A 1 237 ? 8.007 11.091 -26.051 1.00 92.38 237 GLU A C 1
ATOM 1723 O O . GLU A 1 237 ? 7.301 12.084 -25.867 1.00 92.38 237 GLU A O 1
ATOM 1728 N N . GLY A 1 238 ? 9.333 11.221 -26.175 1.00 91.81 238 GLY A N 1
ATOM 1729 C CA . GLY A 1 238 ? 10.038 12.505 -26.142 1.00 91.81 238 GLY A CA 1
ATOM 1730 C C . GLY A 1 238 ? 10.194 13.100 -24.741 1.00 91.81 238 GLY A C 1
ATOM 1731 O O . GLY A 1 238 ? 10.436 14.300 -24.609 1.00 91.81 238 GLY A O 1
ATOM 1732 N N . ARG A 1 239 ? 10.053 12.276 -23.699 1.00 92.94 239 ARG A N 1
ATOM 1733 C CA . ARG A 1 239 ? 10.103 12.649 -22.279 1.00 92.94 239 ARG A CA 1
ATOM 1734 C C . ARG A 1 239 ? 11.134 11.797 -21.516 1.00 92.94 239 ARG A C 1
ATOM 1736 O O . ARG A 1 239 ? 10.756 11.167 -20.537 1.00 92.94 239 ARG A O 1
ATOM 1743 N N . PRO A 1 240 ? 12.405 11.722 -21.956 1.00 92.62 240 PRO A N 1
ATOM 1744 C CA . PRO A 1 240 ? 13.381 10.800 -21.378 1.00 92.62 240 PRO A CA 1
ATOM 1745 C C . PRO A 1 240 ? 13.590 11.039 -19.876 1.00 92.62 240 PRO A C 1
ATOM 1747 O O . PRO A 1 240 ? 13.533 12.171 -19.402 1.00 92.62 240 PRO A O 1
ATOM 1750 N N . TYR A 1 241 ? 13.860 9.962 -19.144 1.00 93.38 241 TYR A N 1
ATOM 1751 C CA . TYR A 1 241 ? 14.331 10.029 -17.762 1.00 93.38 241 TYR A CA 1
ATOM 1752 C C . TYR A 1 241 ? 15.806 10.472 -17.732 1.00 93.38 241 TYR A C 1
ATOM 1754 O O . TYR A 1 241 ? 16.607 9.966 -18.519 1.00 93.38 241 TYR A O 1
ATOM 1762 N N . GLU A 1 242 ? 16.159 11.402 -16.837 1.00 91.94 242 GLU A N 1
ATOM 1763 C CA . GLU A 1 242 ? 17.498 12.023 -16.771 1.00 91.94 242 GLU A CA 1
ATOM 1764 C C . GLU A 1 242 ? 18.326 11.622 -15.533 1.00 91.94 242 GLU A C 1
ATOM 1766 O O . GLU A 1 242 ? 19.456 12.082 -15.376 1.00 91.94 242 GLU A O 1
ATOM 1771 N N . GLY A 1 243 ? 17.791 10.780 -14.645 1.00 92.00 243 GLY A N 1
ATOM 1772 C CA . GLY A 1 243 ? 18.495 10.358 -13.431 1.00 92.00 243 GLY A CA 1
ATOM 1773 C C . GLY A 1 243 ? 19.361 9.109 -13.610 1.00 92.00 243 GLY A C 1
ATOM 1774 O O . GLY A 1 243 ? 19.323 8.425 -14.634 1.00 92.00 243 GLY A O 1
ATOM 1775 N N . ASP A 1 244 ? 20.108 8.771 -12.561 1.00 94.94 244 ASP A N 1
ATOM 1776 C CA . ASP A 1 244 ? 20.843 7.510 -12.497 1.00 94.94 244 ASP A CA 1
ATOM 1777 C C . ASP A 1 244 ? 19.882 6.332 -12.271 1.00 94.94 244 ASP A C 1
ATOM 1779 O O . ASP A 1 244 ? 18.822 6.472 -11.647 1.00 94.94 244 ASP A O 1
ATOM 1783 N N . VAL A 1 245 ? 20.250 5.165 -12.804 1.00 96.50 245 VAL A N 1
ATOM 1784 C CA . VAL A 1 245 ? 19.521 3.906 -12.614 1.00 96.50 245 VAL A CA 1
ATOM 1785 C C . VAL A 1 245 ? 20.293 3.060 -11.598 1.00 96.50 245 VAL A C 1
ATOM 1787 O O . VAL A 1 245 ? 21.444 2.709 -11.877 1.00 96.50 245 VAL A O 1
ATOM 1790 N N . PRO A 1 246 ? 19.704 2.724 -10.437 1.00 97.38 246 PRO A N 1
ATOM 1791 C CA . PRO A 1 246 ? 20.366 1.886 -9.445 1.00 97.38 246 PRO A CA 1
ATOM 1792 C C . PRO A 1 246 ? 20.579 0.467 -9.977 1.00 97.38 246 PRO A C 1
ATOM 1794 O O . PRO A 1 246 ? 19.823 -0.018 -10.826 1.00 97.38 246 PRO A O 1
ATOM 1797 N N . ALA A 1 247 ? 21.588 -0.226 -9.446 1.00 97.81 247 ALA A N 1
ATOM 1798 C CA . ALA A 1 247 ? 21.695 -1.668 -9.631 1.00 97.81 247 ALA A CA 1
ATOM 1799 C C . ALA A 1 247 ? 20.497 -2.373 -8.970 1.00 97.81 247 ALA A C 1
ATOM 1801 O O . ALA A 1 247 ? 19.874 -1.830 -8.058 1.00 97.81 247 ALA A O 1
ATOM 1802 N N . VAL A 1 248 ? 20.173 -3.589 -9.417 1.00 97.56 248 VAL A N 1
ATOM 1803 C CA . VAL A 1 248 ? 18.997 -4.325 -8.918 1.00 97.56 248 VAL A CA 1
ATOM 1804 C C . VAL A 1 248 ? 19.041 -4.549 -7.401 1.00 97.56 248 VAL A C 1
ATOM 1806 O O . VAL A 1 248 ? 18.031 -4.354 -6.728 1.00 97.56 248 VAL A O 1
ATOM 1809 N N . ASP A 1 249 ? 20.212 -4.868 -6.846 1.00 98.12 249 ASP A N 1
ATOM 1810 C CA . ASP A 1 249 ? 20.377 -5.084 -5.404 1.00 98.12 249 ASP A CA 1
ATOM 1811 C C . ASP A 1 249 ? 20.168 -3.787 -4.607 1.00 98.12 249 ASP A C 1
ATOM 1813 O O . ASP A 1 249 ? 19.510 -3.802 -3.566 1.00 98.12 249 ASP A O 1
ATOM 1817 N N . ASP A 1 250 ? 20.658 -2.653 -5.123 1.00 97.88 250 ASP A N 1
ATOM 1818 C CA . ASP A 1 250 ? 20.459 -1.335 -4.508 1.00 97.88 250 ASP A CA 1
ATOM 1819 C C . ASP A 1 250 ? 18.985 -0.918 -4.573 1.00 97.88 250 ASP A C 1
ATOM 1821 O O . ASP A 1 250 ? 18.427 -0.447 -3.585 1.00 97.88 250 ASP A O 1
ATOM 1825 N N . PHE A 1 251 ? 18.319 -1.167 -5.707 1.00 97.62 251 PHE A N 1
ATOM 1826 C CA . PHE A 1 251 ? 16.882 -0.943 -5.861 1.00 97.62 251 PHE A CA 1
ATOM 1827 C C . PHE A 1 251 ? 16.071 -1.732 -4.828 1.00 97.62 251 PHE A C 1
ATOM 1829 O O . PHE A 1 251 ? 15.194 -1.174 -4.165 1.00 97.62 251 PHE A O 1
ATOM 1836 N N . ILE A 1 252 ? 16.372 -3.024 -4.664 1.00 97.44 252 ILE A N 1
ATOM 1837 C CA . ILE A 1 252 ? 15.710 -3.878 -3.674 1.00 97.44 252 ILE A CA 1
ATOM 1838 C C . ILE A 1 252 ? 15.969 -3.336 -2.265 1.00 97.44 252 ILE A C 1
ATOM 1840 O O . ILE A 1 252 ? 15.021 -3.165 -1.496 1.00 97.44 252 ILE A O 1
ATOM 1844 N N . ALA A 1 253 ? 17.221 -3.017 -1.930 1.00 97.44 253 ALA A N 1
ATOM 1845 C CA . ALA A 1 253 ? 17.588 -2.486 -0.620 1.00 97.44 253 ALA A CA 1
ATOM 1846 C C . ALA A 1 253 ? 16.862 -1.169 -0.296 1.00 97.44 253 ALA A C 1
ATOM 1848 O O . ALA A 1 253 ? 16.355 -1.000 0.816 1.00 97.44 253 ALA A O 1
ATOM 1849 N N . ASP A 1 254 ? 16.748 -0.262 -1.264 1.00 96.31 254 ASP A N 1
ATOM 1850 C CA . ASP A 1 254 ? 16.058 1.017 -1.106 1.00 96.31 254 ASP A CA 1
ATOM 1851 C C . ASP A 1 254 ? 14.546 0.854 -0.919 1.00 96.31 254 ASP A C 1
ATOM 1853 O O . ASP A 1 254 ? 13.957 1.513 -0.057 1.00 96.31 254 ASP A O 1
ATOM 1857 N N . VAL A 1 255 ? 13.911 -0.077 -1.641 1.00 94.88 255 VAL A N 1
ATOM 1858 C CA . VAL A 1 255 ? 12.497 -0.424 -1.417 1.00 94.88 255 VAL A CA 1
ATOM 1859 C C . VAL A 1 255 ? 12.286 -0.966 0.000 1.00 94.88 255 VAL A C 1
ATOM 1861 O O . VAL A 1 255 ? 11.345 -0.554 0.678 1.00 94.88 255 VAL A O 1
ATOM 1864 N N . ARG A 1 256 ? 13.167 -1.854 0.483 1.00 93.69 256 ARG A N 1
ATOM 1865 C CA . ARG A 1 256 ? 13.096 -2.399 1.854 1.00 93.69 256 ARG A CA 1
ATOM 1866 C C . ARG A 1 256 ? 13.318 -1.340 2.926 1.00 93.69 256 ARG A C 1
ATOM 1868 O O . ARG A 1 256 ? 12.772 -1.457 4.016 1.00 93.69 256 ARG A O 1
ATOM 1875 N N . ALA A 1 257 ? 14.104 -0.316 2.616 1.00 94.56 257 ALA A N 1
ATOM 1876 C CA . ALA A 1 257 ? 14.383 0.795 3.511 1.00 94.56 257 ALA A CA 1
ATOM 1877 C C . ALA A 1 257 ? 13.355 1.939 3.408 1.00 94.56 257 ALA A C 1
ATOM 1879 O O . ALA A 1 257 ? 13.646 3.044 3.872 1.00 94.56 257 ALA A O 1
ATOM 1880 N N . GLU A 1 258 ? 12.194 1.684 2.790 1.00 91.56 258 GLU A N 1
ATOM 1881 C CA . GLU A 1 258 ? 11.094 2.641 2.597 1.00 91.56 258 GLU A CA 1
ATOM 1882 C C . GLU A 1 258 ? 11.509 3.912 1.829 1.00 91.56 258 GLU A C 1
ATOM 1884 O O . GLU A 1 258 ? 10.943 4.990 2.005 1.00 91.56 258 GLU A O 1
ATOM 1889 N N . ARG A 1 259 ? 12.500 3.794 0.936 1.00 93.25 259 ARG A N 1
ATOM 1890 C CA . ARG A 1 259 ? 12.980 4.874 0.058 1.00 93.25 259 ARG A CA 1
ATOM 1891 C C . ARG A 1 259 ? 12.973 4.429 -1.408 1.00 93.25 259 ARG A C 1
ATOM 1893 O O . ARG A 1 259 ? 14.021 4.436 -2.046 1.00 93.25 259 ARG A O 1
ATOM 1900 N N . PRO A 1 260 ? 11.820 4.013 -1.960 1.00 92.94 260 PRO A N 1
ATOM 1901 C CA . PRO A 1 260 ? 11.776 3.405 -3.282 1.00 92.94 260 PRO A CA 1
ATOM 1902 C C . PRO A 1 260 ? 12.254 4.376 -4.368 1.00 92.94 260 PRO A C 1
ATOM 1904 O O . PRO A 1 260 ? 11.751 5.495 -4.491 1.00 92.94 260 PRO A O 1
ATOM 1907 N N . TRP A 1 261 ? 13.189 3.920 -5.202 1.00 94.38 261 TRP A N 1
ATOM 1908 C CA . TRP A 1 261 ? 13.541 4.613 -6.437 1.00 94.38 261 TRP A CA 1
ATOM 1909 C C . TRP A 1 261 ? 12.426 4.456 -7.480 1.00 94.38 261 TRP A C 1
ATOM 1911 O O . TRP A 1 261 ? 11.874 3.369 -7.663 1.00 94.38 261 TRP A O 1
ATOM 1921 N N . THR A 1 262 ? 12.105 5.542 -8.187 1.00 91.50 262 THR A N 1
ATOM 1922 C CA . THR A 1 262 ? 11.135 5.538 -9.291 1.00 91.50 262 THR A CA 1
ATOM 1923 C C . THR A 1 262 ? 11.691 6.325 -10.482 1.00 91.50 262 THR A C 1
ATOM 1925 O O . THR A 1 262 ? 12.162 7.448 -10.296 1.00 91.50 262 THR A O 1
ATOM 1928 N N . PRO A 1 263 ? 11.646 5.781 -11.713 1.00 93.69 263 PRO A N 1
ATOM 1929 C CA . PRO A 1 263 ? 12.225 6.430 -12.890 1.00 93.69 263 PRO A CA 1
ATOM 1930 C C . PRO A 1 263 ? 11.263 7.447 -13.522 1.00 93.69 263 PRO A C 1
ATOM 1932 O O . PRO A 1 263 ? 11.010 7.401 -14.724 1.00 93.69 263 PRO A O 1
ATOM 1935 N N . PHE A 1 264 ? 10.648 8.331 -12.736 1.00 91.81 264 PHE A N 1
ATOM 1936 C CA . PHE A 1 264 ? 9.687 9.288 -13.288 1.00 91.81 264 PHE A CA 1
ATOM 1937 C C . PHE A 1 264 ? 10.387 10.462 -13.985 1.00 91.81 264 PHE A C 1
ATOM 1939 O O . PHE A 1 264 ? 11.339 11.013 -13.435 1.00 91.81 264 PHE A O 1
ATOM 1946 N N . PRO A 1 265 ? 9.924 10.872 -15.180 1.00 89.31 265 PRO A N 1
ATOM 1947 C CA . PRO A 1 265 ? 10.377 12.105 -15.804 1.00 89.31 265 PRO A CA 1
ATOM 1948 C C . PRO A 1 265 ? 9.808 13.321 -15.062 1.00 89.31 265 PRO A C 1
ATOM 1950 O O . PRO A 1 265 ? 8.795 13.225 -14.367 1.00 89.31 265 PRO A O 1
ATOM 1953 N N . ASP A 1 266 ? 10.392 14.494 -15.304 1.00 83.69 266 ASP A N 1
ATOM 1954 C CA . ASP A 1 266 ? 10.044 15.749 -14.614 1.00 83.69 266 ASP A CA 1
ATOM 1955 C C . ASP A 1 266 ? 8.560 16.141 -14.684 1.00 83.69 266 ASP A C 1
ATOM 1957 O O . ASP A 1 266 ? 8.045 16.823 -13.799 1.00 83.69 266 ASP A O 1
ATOM 1961 N N . VAL A 1 267 ? 7.858 15.731 -15.746 1.00 83.94 267 VAL A N 1
ATOM 1962 C CA . VAL A 1 267 ? 6.412 15.963 -15.889 1.00 83.94 267 VAL A CA 1
ATOM 1963 C C . VAL A 1 267 ? 5.727 14.674 -16.316 1.00 83.94 267 VAL A C 1
ATOM 1965 O O . VAL A 1 267 ? 5.835 14.266 -17.471 1.00 83.94 267 VAL A O 1
ATOM 1968 N N . MET A 1 268 ? 4.990 14.057 -15.404 1.00 86.81 268 MET A N 1
ATOM 1969 C CA . MET A 1 268 ? 4.110 12.937 -15.713 1.00 86.81 268 MET A CA 1
ATOM 1970 C C . MET A 1 268 ? 2.697 13.467 -15.963 1.00 86.81 268 MET A C 1
ATOM 1972 O O . MET A 1 268 ? 2.068 14.000 -15.050 1.00 86.81 268 MET A O 1
ATOM 1976 N N . ASP A 1 269 ? 2.197 13.335 -17.189 1.00 88.81 269 ASP A N 1
ATOM 1977 C CA . ASP A 1 269 ? 0.803 13.637 -17.520 1.00 88.81 269 ASP A CA 1
ATOM 1978 C C . ASP A 1 269 ? 0.015 12.354 -17.828 1.00 88.81 269 ASP A C 1
ATOM 1980 O O . ASP A 1 269 ? 0.581 11.271 -17.988 1.00 88.81 269 ASP A O 1
ATOM 1984 N N . GLY A 1 270 ? -1.316 12.463 -17.876 1.00 87.06 270 GLY A N 1
ATOM 1985 C CA . GLY A 1 270 ? -2.187 11.305 -18.093 1.00 87.06 270 GLY A CA 1
ATOM 1986 C C . GLY A 1 270 ? -2.020 10.650 -19.468 1.00 87.06 270 GLY A C 1
ATOM 1987 O O . GLY A 1 270 ? -2.283 9.458 -19.599 1.00 87.06 270 GLY A O 1
ATOM 1988 N N . GLY A 1 271 ? -1.563 11.398 -20.479 1.00 89.75 271 GLY A N 1
ATOM 1989 C CA . GLY A 1 271 ? -1.269 10.848 -21.801 1.00 89.75 271 GLY A CA 1
ATOM 1990 C C . GLY A 1 271 ? -0.017 9.979 -21.764 1.00 89.75 271 GLY A C 1
ATOM 1991 O O . GLY A 1 271 ? -0.049 8.840 -22.223 1.00 89.75 271 GLY A O 1
ATOM 1992 N N . LEU A 1 272 ? 1.048 10.482 -21.135 1.00 89.31 272 LEU A N 1
ATOM 1993 C CA . LEU A 1 272 ? 2.296 9.749 -20.952 1.00 89.31 272 LEU A CA 1
ATOM 1994 C C . LEU A 1 272 ? 2.103 8.499 -20.086 1.00 89.31 272 LEU A C 1
ATOM 1996 O O . LEU A 1 272 ? 2.586 7.435 -20.450 1.00 89.31 272 LEU A O 1
ATOM 2000 N N . ALA A 1 273 ? 1.354 8.594 -18.985 1.00 89.69 273 ALA A N 1
ATOM 2001 C CA . ALA A 1 273 ? 1.069 7.444 -18.124 1.00 89.69 273 ALA A CA 1
ATOM 2002 C C . ALA A 1 273 ? 0.227 6.362 -18.829 1.00 89.69 273 ALA A C 1
ATOM 2004 O O . ALA A 1 273 ? 0.379 5.173 -18.547 1.00 89.69 273 ALA A O 1
ATOM 2005 N N . ALA A 1 274 ? -0.655 6.762 -19.753 1.00 90.12 274 ALA A N 1
ATOM 2006 C CA . ALA A 1 274 ? -1.426 5.827 -20.568 1.00 90.12 274 ALA A CA 1
ATOM 2007 C C . ALA A 1 274 ? -0.574 5.166 -21.664 1.00 90.12 274 ALA A C 1
ATOM 2009 O O . ALA A 1 274 ? -0.755 3.980 -21.936 1.00 90.12 274 ALA A O 1
ATOM 2010 N N . ALA A 1 275 ? 0.343 5.919 -22.282 1.00 91.31 275 ALA A N 1
ATOM 2011 C CA . ALA A 1 275 ? 1.257 5.414 -23.308 1.00 91.31 275 ALA A CA 1
ATOM 2012 C C . ALA A 1 275 ? 2.358 4.513 -22.724 1.00 91.31 275 ALA A C 1
ATOM 2014 O O . ALA A 1 275 ? 2.692 3.488 -23.314 1.00 91.31 275 ALA A O 1
ATOM 2015 N N . CYS A 1 276 ? 2.868 4.866 -21.544 1.00 93.50 276 CYS A N 1
ATOM 2016 C CA . CYS A 1 276 ? 3.939 4.180 -20.832 1.00 93.50 276 CYS A CA 1
ATOM 2017 C C . CYS A 1 276 ? 3.461 3.778 -19.425 1.00 93.50 276 CYS A C 1
ATOM 2019 O O . CYS A 1 276 ? 3.707 4.508 -18.459 1.00 93.50 276 CYS A O 1
ATOM 2021 N N . PRO A 1 277 ? 2.763 2.634 -19.277 1.00 93.06 277 PRO A N 1
ATOM 2022 C CA . PRO A 1 277 ? 2.246 2.195 -17.986 1.00 93.06 277 PRO A CA 1
ATOM 2023 C C . PRO A 1 277 ? 3.364 2.033 -16.955 1.00 93.06 277 PRO A C 1
ATOM 2025 O O . PRO A 1 277 ? 4.345 1.336 -17.198 1.00 93.06 277 PRO A O 1
ATOM 2028 N N . VAL A 1 278 ? 3.201 2.630 -15.775 1.00 92.25 278 VAL A N 1
ATOM 2029 C CA . VAL A 1 278 ? 4.238 2.626 -14.728 1.00 92.25 278 VAL A CA 1
ATOM 2030 C C . VAL A 1 278 ? 4.508 1.227 -14.175 1.00 92.25 278 VAL A C 1
ATOM 2032 O O . VAL A 1 278 ? 5.607 0.974 -13.709 1.00 92.25 278 VAL A O 1
ATOM 2035 N N . LEU A 1 279 ? 3.550 0.303 -14.245 1.00 91.38 279 LEU A N 1
ATOM 2036 C CA . LEU A 1 279 ? 3.716 -1.070 -13.772 1.00 91.38 279 LEU A CA 1
ATOM 2037 C C . LEU A 1 279 ? 3.508 -2.084 -14.901 1.00 91.38 279 LEU A C 1
ATOM 2039 O O . LEU A 1 279 ? 2.679 -1.850 -15.789 1.00 91.38 279 LEU A O 1
ATOM 2043 N N . PRO A 1 280 ? 4.209 -3.233 -14.844 1.00 91.00 280 PRO A N 1
ATOM 2044 C CA . PRO A 1 280 ? 3.978 -4.329 -15.772 1.00 91.00 280 PRO A CA 1
ATOM 2045 C C . PRO A 1 280 ? 2.548 -4.848 -15.626 1.00 91.00 280 PRO A C 1
ATOM 2047 O O . PRO A 1 280 ? 1.974 -4.821 -14.539 1.0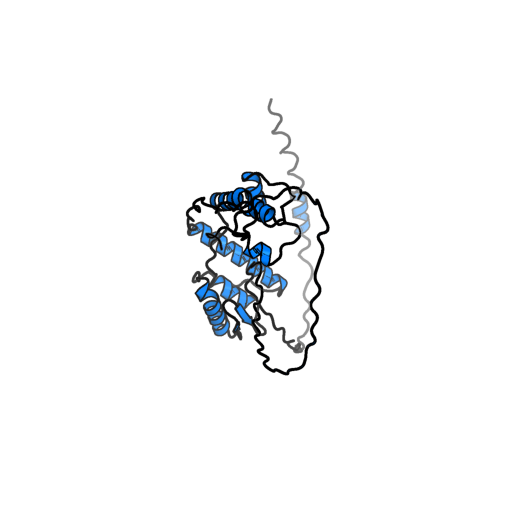0 91.00 280 PRO A O 1
ATOM 2050 N N . ALA A 1 281 ? 1.982 -5.386 -16.709 1.00 89.06 281 ALA A N 1
ATOM 2051 C CA . ALA A 1 281 ? 0.588 -5.834 -16.739 1.00 89.06 281 ALA A CA 1
ATOM 2052 C C . ALA A 1 281 ? 0.222 -6.843 -15.638 1.00 89.06 281 ALA A C 1
ATOM 2054 O O . ALA A 1 281 ? -0.915 -6.839 -15.189 1.00 89.06 281 ALA A O 1
ATOM 2055 N N . ALA A 1 282 ? 1.181 -7.656 -15.189 1.00 86.88 282 ALA A N 1
ATOM 2056 C CA . ALA A 1 282 ? 0.996 -8.614 -14.102 1.00 86.88 282 ALA A CA 1
ATOM 2057 C C . ALA A 1 282 ? 0.733 -7.966 -12.727 1.00 86.88 282 ALA A C 1
ATOM 2059 O O . ALA A 1 282 ? 0.246 -8.650 -11.835 1.00 86.88 282 ALA A O 1
ATOM 2060 N N . TYR A 1 283 ? 1.070 -6.683 -12.547 1.00 86.44 283 TYR A N 1
ATOM 2061 C CA . TYR A 1 283 ? 0.961 -5.950 -11.277 1.00 86.44 283 TYR A CA 1
ATOM 2062 C C . TYR A 1 283 ? 0.108 -4.678 -11.381 1.00 86.44 283 TYR A C 1
ATOM 2064 O O . TYR A 1 283 ? 0.266 -3.781 -10.551 1.00 86.44 283 TYR A O 1
ATOM 2072 N N . ARG A 1 284 ? -0.731 -4.577 -12.415 1.00 81.19 284 ARG A N 1
ATOM 2073 C CA . ARG A 1 284 ? -1.722 -3.505 -12.559 1.00 81.19 284 ARG A CA 1
ATOM 2074 C C . ARG A 1 284 ? -3.072 -3.923 -12.005 1.00 81.19 284 ARG A C 1
ATOM 2076 O O . ARG A 1 284 ? -3.347 -5.141 -12.029 1.00 81.19 284 ARG A O 1
#

Radius of gyration: 34.14 Å; chains: 1; bounding box: 77×54×120 Å

Organism: NCBI:txid28447

Secondary structure (DSSP, 8-state):
---STTTTSSSSSSHHHHHHHHTTSSS----------PPPPPP-----------------PPP-------------------------------S------TT---S--PPPP-PPPPPPPPPPHHHHHHHHHHHHHHHHHHHHHH-TTPPPP------PBPHHHHHHHHHHHHHHTT-EEEEETTTEEEEES--HHHHHHHHHHS-B----SPPHHHHHHHHHHIIIIIHHHHHHTT----SPPPPHHHHHHHHHTT-------S---HHHHHHS-SS-GGG-

Foldseek 3Di:
DDPPPPPVPPPPPPPVVVVVVVVPPPPDDDDDDDDDDDDDDDDDDWDWDFPDPPDPDPDDDDDDDDDDDDDDDDDDDDDDDDDDDDDDDDPDDPDDPPPDDPPPDDDDPQDDDDDDADDQDADDPVRVQVVLVVVLVVLVVVLCVVPVPDDADDAAAQDAAEQQCQQVQLQVQCVVVVWDKDDDPRRGIITIPGRSNSSSRSCRHYPYDDSDDDDLSNQLSLLCCCVRGQQVQCVSVVQHQDDDRDDSVVQSVCVVVVNHDARDGPDDDPVSCVSRPRGDPVVD

Sequence (284 aa):
VDEGAALLASERPAADAARAAQADAGARSGDAAEAAAPRRPRARGILVMVVAGLVVLAGLGTAAAVGSLDAGSTTSTPPTAEGVGSAVTSTATPRGQAMGTPDGRRGSVVPDFTADPPVRVPMTDAELAEDLQVRADRAWDMVLEQQPDAVRPDVGTERVVDEEDYVDQQVACLRDAGITASVIGQDSYSLTDADPVTVYTCQVRFPQREAGPRTDAELAYIHDYYVSYLIPCYAAEGRPYEGDVPAVDDFIADVRAERPWTPFPDVMDGGLAAACPVLPAAYR